Protein AF-A0A496DJM5-F1 (afdb_monomer_lite)

pLDDT: mean 88.49, std 16.11, range [33.91, 98.62]

Foldseek 3Di:
DDDDPPPPPDDPPVFDPWAQQALLALLFFQWKDFPPDPDDIWGKAWQVDDDDDPDGWIATHDVVVVHTDDNVCSRRMIRRDGNDDSLCSVCLVLQLLLCLAPDPRSNSRSSVVSSVLVVVLRVLVVLDDPVCNVVVSVVLNVLVSQLSVLSSPAHDCVRVPPPPDDPVVNVVSVVSNVVSVCVSVVVSVVVSVVSVVVVVVPDDPVVVD

Sequence (209 aa):
MATVMTETTTAKVREEQVTGLTAENAHRVTMIREKGTDHPPVPFHFRKEHHGTGNYVHLYGNPEDRNELHSRDFKDWEAVAFKHPGYLEDMWKQACDAYAWSSFDPEIRGETDIMIYGEELHNDLQIMQEEERDTYIAAYRQKLSAQLSALSRCANPMVTGRGGFDYHRQENTDRSYQNRYEEFRNWRQKVLEAVRRKKEAARPEEEKL

Secondary structure (DSSP, 8-state):
---------------PPPEE--TTTGGGEEEEEETT--PPPEEEEEEEEEEETTEEEEEES-GGGT-EE-GGGGGGEEEEEESS--SSGGGHHHHHHTTTTT-S-HHHHHHHHHHHHHHHHHHHHHTS-HHHHHHHHHHHHHHHHHHHHHHTT---HHHH-STT--HHHHHHHHHHHHHHHHHHHHHHHHHHHHHHHHHHHTS-GGG--

Structure (mmCIF, N/CA/C/O backbone):
data_AF-A0A496DJM5-F1
#
_entry.id   AF-A0A496DJM5-F1
#
loop_
_atom_site.group_PDB
_atom_site.id
_atom_site.type_symbol
_atom_site.label_atom_id
_atom_site.label_alt_id
_atom_site.label_comp_id
_atom_site.label_asym_id
_atom_site.label_entity_id
_atom_site.label_seq_id
_atom_site.pdbx_PDB_ins_code
_atom_site.Cartn_x
_atom_site.Cartn_y
_atom_site.Cartn_z
_atom_site.occupancy
_atom_site.B_iso_or_equiv
_atom_site.auth_seq_id
_atom_site.auth_comp_id
_atom_site.auth_asym_id
_atom_site.auth_atom_id
_atom_site.pdbx_PDB_model_num
ATOM 1 N N . MET A 1 1 ? -16.806 32.143 41.008 1.00 36.53 1 MET A N 1
ATOM 2 C CA . MET A 1 1 ? -16.443 30.717 41.155 1.00 36.53 1 MET A CA 1
ATOM 3 C C . MET A 1 1 ? -17.347 29.951 40.203 1.00 36.53 1 MET A C 1
ATOM 5 O O . MET A 1 1 ? -18.551 30.051 40.370 1.00 36.53 1 MET A O 1
ATOM 9 N N . ALA A 1 2 ? -16.856 29.635 38.997 1.00 40.22 2 ALA A N 1
ATOM 10 C CA . ALA A 1 2 ? -16.353 28.305 38.597 1.00 40.22 2 ALA A CA 1
ATOM 11 C C . ALA A 1 2 ? -17.452 27.235 38.781 1.00 40.22 2 ALA A C 1
ATOM 13 O O . ALA A 1 2 ? -17.963 27.088 39.882 1.00 40.22 2 ALA A O 1
ATOM 14 N N . THR A 1 3 ? -17.930 26.568 37.729 1.00 34.69 3 THR A N 1
ATOM 15 C CA . THR A 1 3 ? -17.154 25.539 37.020 1.00 34.69 3 THR A CA 1
ATOM 16 C C . THR A 1 3 ? -17.562 25.417 35.547 1.00 34.69 3 THR A C 1
ATOM 18 O O . THR A 1 3 ? -18.741 25.344 35.211 1.00 34.69 3 THR A O 1
ATOM 21 N N . VAL A 1 4 ? -16.545 25.389 34.687 1.00 39.72 4 VAL A N 1
ATOM 22 C CA . VAL A 1 4 ? -16.591 25.079 33.255 1.00 39.72 4 VAL A CA 1
ATOM 23 C C . VAL A 1 4 ? -16.822 23.574 33.102 1.00 39.72 4 VAL A C 1
ATOM 25 O O . VAL A 1 4 ? -16.013 22.787 33.586 1.00 39.72 4 VAL A O 1
ATOM 28 N N . MET A 1 5 ? -17.907 23.171 32.440 1.00 38.75 5 MET A N 1
ATOM 29 C CA . MET A 1 5 ? -18.084 21.793 31.979 1.00 38.75 5 MET A CA 1
ATOM 30 C C . MET A 1 5 ? -17.329 21.649 30.660 1.00 38.75 5 MET A C 1
ATOM 32 O O . MET A 1 5 ? -17.794 22.063 29.602 1.00 38.75 5 MET A O 1
ATOM 36 N N . THR A 1 6 ? -16.117 21.118 30.752 1.00 36.91 6 THR A N 1
ATOM 37 C CA . THR A 1 6 ? -15.346 20.630 29.614 1.00 36.91 6 THR A CA 1
ATOM 38 C C . THR A 1 6 ? -16.018 19.369 29.083 1.00 36.91 6 THR A C 1
ATOM 40 O O . THR A 1 6 ? -15.847 18.288 29.648 1.00 36.91 6 THR A O 1
ATOM 43 N N . GLU A 1 7 ? -16.786 19.493 28.005 1.00 39.09 7 GLU A N 1
ATOM 44 C CA . GLU A 1 7 ? -17.165 18.341 27.194 1.00 39.09 7 GLU A CA 1
ATOM 45 C C . GLU A 1 7 ? -15.908 17.831 26.490 1.00 39.09 7 GLU A C 1
ATOM 47 O O . GLU A 1 7 ? -15.369 18.433 25.564 1.00 39.09 7 GLU A O 1
ATOM 52 N N . THR A 1 8 ? -15.385 16.735 27.027 1.00 33.91 8 THR A N 1
ATOM 53 C CA . THR A 1 8 ? -14.296 15.954 26.462 1.00 33.91 8 THR A CA 1
ATOM 54 C C . THR A 1 8 ? -14.696 15.502 25.062 1.00 33.91 8 THR A C 1
ATOM 56 O O . THR A 1 8 ? -15.583 14.662 24.898 1.00 33.91 8 THR A O 1
ATOM 59 N N . THR A 1 9 ? -14.031 16.072 24.055 1.00 38.75 9 THR A N 1
ATOM 60 C CA . THR A 1 9 ? -14.047 15.632 22.659 1.00 38.75 9 THR A CA 1
ATOM 61 C C . THR A 1 9 ? -13.654 14.161 22.608 1.00 38.75 9 THR A C 1
ATOM 63 O O . THR A 1 9 ? -12.481 13.796 22.564 1.00 38.75 9 THR A O 1
ATOM 66 N N . THR A 1 10 ? -14.667 13.306 22.672 1.00 34.75 10 THR A N 1
ATOM 67 C CA . THR A 1 10 ? -14.540 11.869 22.488 1.00 34.75 10 THR A CA 1
ATOM 68 C C . THR A 1 10 ? -14.291 11.665 21.004 1.00 34.75 10 THR A C 1
ATOM 70 O O . THR A 1 10 ? -15.070 12.130 20.169 1.00 34.75 10 THR A O 1
ATOM 73 N N . ALA A 1 11 ? -13.158 11.045 20.683 1.00 37.28 11 ALA A N 1
ATOM 74 C CA . ALA A 1 11 ? -12.747 10.724 19.331 1.00 37.28 11 ALA A CA 1
ATOM 75 C C . ALA A 1 11 ? -13.925 10.133 18.545 1.00 37.28 11 ALA A C 1
ATOM 77 O O . ALA A 1 11 ? -14.413 9.045 18.850 1.00 37.28 11 ALA A O 1
ATOM 78 N N . LYS A 1 12 ? -14.368 10.858 17.513 1.00 38.09 12 LYS A N 1
ATOM 79 C CA . LYS A 1 12 ? -15.147 10.288 16.417 1.00 38.09 12 LYS A CA 1
ATOM 80 C C . LYS A 1 12 ? -14.229 9.282 15.727 1.00 38.09 12 LYS A C 1
ATOM 82 O O . LYS A 1 12 ? -13.535 9.617 14.769 1.00 38.09 12 LYS A O 1
ATOM 87 N N . VAL A 1 13 ? -14.217 8.048 16.224 1.00 39.91 13 VAL A N 1
ATOM 88 C CA . VAL A 1 13 ? -13.981 6.890 15.370 1.00 39.91 13 VAL A CA 1
ATOM 89 C C . VAL A 1 13 ? -15.080 7.011 14.326 1.00 39.91 13 VAL A C 1
ATOM 91 O O . VAL A 1 13 ? -16.252 6.796 14.621 1.00 39.91 13 VAL A O 1
ATOM 94 N N . ARG A 1 14 ? -14.742 7.539 13.146 1.00 43.06 14 ARG A N 1
ATOM 95 C CA . ARG A 1 14 ? -15.620 7.425 11.988 1.00 43.06 14 ARG A CA 1
ATOM 96 C C . ARG A 1 14 ? -15.785 5.919 11.818 1.00 43.06 14 ARG A C 1
ATOM 98 O O . ARG A 1 14 ? -14.833 5.273 11.396 1.00 43.06 14 ARG A O 1
ATOM 105 N N . GLU A 1 15 ? -16.919 5.373 12.254 1.00 45.03 15 GLU A N 1
ATOM 106 C CA . GLU A 1 15 ? -17.355 4.038 11.865 1.00 45.03 15 GLU A CA 1
ATOM 107 C C . GLU A 1 15 ? -17.346 4.049 10.340 1.00 45.03 15 GLU A C 1
ATOM 109 O O . GLU A 1 15 ? -18.233 4.608 9.691 1.00 45.03 15 GLU A O 1
ATOM 114 N N . GLU A 1 16 ? -16.267 3.542 9.750 1.00 56.69 16 GLU A N 1
ATOM 115 C CA . GLU A 1 16 ? -16.333 3.118 8.369 1.00 56.69 16 GLU A CA 1
ATOM 116 C C . GLU A 1 16 ? -17.467 2.106 8.289 1.00 56.69 16 GLU A C 1
ATOM 118 O O . GLU A 1 16 ? -17.618 1.241 9.155 1.00 56.69 16 GLU A O 1
ATOM 123 N N . GLN A 1 17 ? -18.314 2.289 7.281 1.00 72.75 17 GLN A N 1
ATOM 124 C CA . GLN A 1 17 ? -19.454 1.421 7.050 1.00 72.75 17 GLN A CA 1
ATOM 125 C C . GLN A 1 17 ? -18.976 -0.031 7.012 1.00 72.75 17 GLN A C 1
ATOM 127 O O . GLN A 1 17 ? -17.908 -0.328 6.469 1.00 72.75 17 GLN A O 1
ATOM 132 N N . VAL A 1 18 ? -19.780 -0.930 7.580 1.00 82.75 18 VAL A N 1
ATOM 133 C CA . VAL A 1 18 ? -19.562 -2.367 7.429 1.00 82.75 18 VAL A CA 1
ATOM 134 C C . VAL A 1 18 ? -19.449 -2.667 5.936 1.00 82.75 18 VAL A C 1
ATOM 136 O O . VAL A 1 18 ? -20.340 -2.333 5.153 1.00 82.75 18 VAL A O 1
ATOM 139 N N . THR A 1 19 ? -18.330 -3.260 5.538 1.00 92.12 19 THR A N 1
ATOM 140 C CA . THR A 1 19 ? -18.036 -3.619 4.145 1.00 92.12 19 THR A CA 1
ATOM 141 C C . THR A 1 19 ? -17.650 -5.089 4.069 1.00 92.12 19 THR A C 1
ATOM 143 O O . THR A 1 19 ? -17.379 -5.731 5.081 1.00 92.12 19 THR A O 1
ATOM 146 N N . GLY A 1 20 ? -17.651 -5.669 2.869 1.00 94.69 20 GLY A N 1
ATOM 147 C CA . GLY A 1 20 ? -17.132 -7.024 2.691 1.00 94.69 20 GLY A CA 1
ATOM 148 C C . GLY A 1 20 ? -15.636 -7.082 3.003 1.00 94.69 20 GLY A C 1
ATOM 149 O O . GLY A 1 20 ? -14.896 -6.172 2.632 1.00 94.69 20 GLY A O 1
ATOM 150 N N . LEU A 1 21 ? -15.186 -8.156 3.651 1.00 95.69 21 LEU A N 1
ATOM 151 C CA . LEU A 1 21 ? -13.760 -8.444 3.765 1.00 95.69 21 LEU A CA 1
ATOM 152 C C . LEU A 1 21 ? -13.212 -8.798 2.372 1.00 95.69 21 LEU A C 1
ATOM 154 O O . LEU A 1 21 ? -13.804 -9.600 1.647 1.00 95.69 21 LEU A O 1
ATOM 158 N N . THR A 1 22 ? -12.095 -8.190 1.981 1.00 94.06 22 THR A N 1
ATOM 159 C CA . THR A 1 22 ? -11.432 -8.416 0.689 1.00 94.06 22 THR A CA 1
ATOM 160 C C . THR A 1 22 ? -9.916 -8.445 0.866 1.00 94.06 22 THR A C 1
ATOM 162 O O . THR A 1 22 ? -9.388 -7.974 1.870 1.00 94.06 22 THR A O 1
ATOM 165 N N . ALA A 1 23 ? -9.188 -8.969 -0.123 1.00 90.44 23 ALA A N 1
ATOM 166 C CA . ALA A 1 23 ? -7.723 -8.882 -0.135 1.00 90.44 23 ALA A CA 1
ATOM 167 C C . ALA A 1 23 ? -7.218 -7.424 -0.178 1.00 90.44 23 ALA A C 1
ATOM 169 O O . ALA A 1 23 ? -6.120 -7.122 0.276 1.00 90.44 23 ALA A O 1
ATOM 170 N N . GLU A 1 24 ? -8.034 -6.499 -0.689 1.00 91.81 24 GLU A N 1
ATOM 171 C CA . GLU A 1 24 ? -7.687 -5.081 -0.777 1.00 91.81 24 GLU A CA 1
ATOM 172 C C . GLU A 1 24 ? -7.710 -4.409 0.600 1.00 91.81 24 GLU A C 1
ATOM 174 O O . GLU A 1 24 ? -6.849 -3.578 0.882 1.00 91.81 24 GLU A O 1
ATOM 179 N N . ASN A 1 25 ? -8.648 -4.788 1.480 1.00 93.88 25 ASN A N 1
ATOM 180 C CA . ASN A 1 25 ? -8.839 -4.133 2.777 1.00 93.88 25 ASN A CA 1
ATOM 181 C C . ASN A 1 25 ? -8.308 -4.929 3.981 1.00 93.88 25 ASN A C 1
ATOM 183 O O . ASN A 1 25 ? -8.035 -4.333 5.024 1.00 93.88 25 ASN A O 1
ATOM 187 N N . ALA A 1 26 ? -8.104 -6.245 3.859 1.00 94.69 26 ALA A N 1
ATOM 188 C CA . ALA A 1 26 ? -7.821 -7.134 4.990 1.00 94.69 26 ALA A CA 1
ATOM 189 C C . ALA A 1 26 ? -6.643 -6.677 5.869 1.00 94.69 26 ALA A C 1
ATOM 191 O O . ALA A 1 26 ? -6.698 -6.803 7.092 1.00 94.69 26 ALA A O 1
ATOM 192 N N . HIS A 1 27 ? -5.603 -6.085 5.280 1.00 93.88 27 HIS A N 1
ATOM 193 C CA . HIS A 1 27 ? -4.414 -5.616 5.999 1.00 93.88 27 HIS A CA 1
ATOM 194 C C . HIS A 1 27 ? -4.711 -4.607 7.130 1.00 93.88 27 HIS A C 1
ATOM 196 O O . HIS A 1 27 ? -4.002 -4.571 8.150 1.00 93.88 27 HIS A O 1
ATOM 202 N N . ARG A 1 28 ? -5.783 -3.817 6.993 1.00 94.88 28 ARG A N 1
ATOM 203 C CA . ARG A 1 28 ? -6.186 -2.806 7.979 1.00 94.88 28 ARG A CA 1
ATOM 204 C C . ARG A 1 28 ? -7.376 -3.229 8.841 1.00 94.88 28 ARG A C 1
ATOM 206 O O . ARG A 1 28 ? -7.718 -2.495 9.759 1.00 94.88 28 ARG A O 1
ATOM 213 N N . VAL A 1 29 ? -8.000 -4.378 8.589 1.00 96.12 29 VAL A N 1
ATOM 214 C CA . VAL A 1 29 ? -9.147 -4.863 9.374 1.00 96.12 29 VAL A CA 1
ATOM 215 C C . VAL A 1 29 ? -8.691 -5.324 10.762 1.00 96.12 29 VAL A C 1
ATOM 217 O O . VAL A 1 29 ? -7.635 -5.939 10.906 1.00 96.12 29 VAL A O 1
ATOM 220 N N . THR A 1 30 ? -9.482 -5.015 11.790 1.00 96.31 30 THR A N 1
ATOM 221 C CA . THR A 1 30 ? -9.262 -5.461 13.179 1.00 96.31 30 THR A CA 1
ATOM 222 C C . THR A 1 30 ? -10.358 -6.381 13.688 1.00 96.31 30 THR A C 1
ATOM 224 O O . THR A 1 30 ? -10.075 -7.244 14.513 1.00 96.31 30 THR A O 1
ATOM 227 N N . MET A 1 31 ? -11.590 -6.218 13.202 1.00 96.50 31 MET A N 1
ATOM 228 C CA . MET A 1 31 ? -12.741 -7.029 13.599 1.00 96.50 31 MET A CA 1
ATOM 229 C C . MET A 1 31 ? -13.513 -7.479 12.364 1.00 96.50 31 MET A C 1
ATOM 231 O O . MET A 1 31 ? -13.801 -6.663 11.484 1.00 96.50 31 MET A O 1
ATOM 235 N N . ILE A 1 32 ? -13.886 -8.756 12.335 1.00 96.50 32 ILE A N 1
ATOM 236 C CA . ILE A 1 32 ? -14.703 -9.353 11.277 1.00 96.50 32 ILE A CA 1
ATOM 237 C C . ILE A 1 32 ? -15.956 -10.006 11.848 1.00 96.50 32 ILE A C 1
ATOM 239 O O . ILE A 1 32 ? -15.996 -10.376 13.020 1.00 96.50 32 ILE A O 1
ATOM 243 N N . ARG A 1 33 ? -16.975 -10.173 11.012 1.00 95.69 33 ARG A N 1
ATOM 244 C CA . ARG A 1 33 ? -18.202 -10.902 11.343 1.00 95.69 33 ARG A CA 1
ATOM 245 C C . ARG A 1 33 ? -18.622 -11.776 10.171 1.00 95.69 33 ARG A C 1
ATOM 247 O O . ARG A 1 33 ? -18.490 -11.364 9.025 1.00 95.69 33 ARG A O 1
ATOM 254 N N . GLU A 1 34 ? -19.130 -12.965 10.454 1.00 95.00 34 GLU A N 1
ATOM 255 C CA . GLU A 1 34 ? -19.663 -13.860 9.429 1.00 95.00 34 GLU A CA 1
ATOM 256 C C . GLU A 1 34 ? -20.948 -13.276 8.821 1.00 95.00 34 GLU A C 1
ATOM 258 O O . GLU A 1 34 ? -21.856 -12.842 9.539 1.00 95.00 34 GLU A O 1
ATOM 263 N N . LYS A 1 35 ? -21.028 -13.240 7.489 1.00 93.19 35 LYS A N 1
ATOM 264 C CA . LYS A 1 35 ? -22.150 -12.629 6.768 1.00 93.19 35 LYS A CA 1
ATOM 265 C C . LYS A 1 35 ? -23.462 -13.346 7.045 1.00 93.19 35 LYS A C 1
ATOM 267 O O . LYS A 1 35 ? -23.532 -14.568 7.048 1.00 93.19 35 LYS A O 1
ATOM 272 N N . GLY A 1 36 ? -24.532 -12.564 7.184 1.00 88.44 36 GLY A N 1
ATOM 273 C CA . GLY A 1 36 ? -25.883 -13.102 7.360 1.00 88.44 36 GLY A CA 1
ATOM 274 C C . GLY A 1 36 ? -26.111 -13.790 8.707 1.00 88.44 36 GLY A C 1
ATOM 275 O O . GLY A 1 36 ? -27.093 -14.515 8.850 1.00 88.44 36 GLY A O 1
ATOM 276 N N . THR A 1 37 ? -25.226 -13.566 9.681 1.00 88.44 37 THR A N 1
ATOM 277 C CA . THR A 1 37 ? -25.360 -14.077 11.046 1.00 88.44 37 THR A CA 1
ATOM 278 C C . THR A 1 37 ? -25.511 -12.929 12.041 1.00 88.44 37 THR A C 1
ATOM 280 O O . THR A 1 37 ? -25.002 -11.828 11.823 1.00 88.44 37 THR A O 1
ATOM 283 N N . ASP A 1 38 ? -26.154 -13.215 13.173 1.00 87.94 38 ASP A N 1
ATOM 284 C CA . ASP A 1 38 ? -26.187 -12.325 14.342 1.00 87.94 38 ASP A CA 1
ATOM 285 C C . ASP A 1 38 ? -24.983 -12.567 15.273 1.00 87.94 38 ASP A C 1
ATOM 287 O O . ASP A 1 38 ? -24.987 -12.165 16.440 1.00 87.94 38 ASP A O 1
ATOM 291 N N . HIS A 1 39 ? -23.945 -13.261 14.786 1.00 90.00 39 HIS A N 1
ATOM 292 C CA . HIS A 1 39 ? -22.753 -13.532 15.576 1.00 90.00 39 HIS A CA 1
ATOM 293 C C . HIS A 1 39 ? -22.035 -12.220 15.931 1.00 90.00 39 HIS A C 1
ATOM 295 O O . HIS A 1 39 ? -21.942 -11.305 15.101 1.00 90.00 39 HIS A O 1
ATOM 301 N N . PRO A 1 40 ? -21.505 -12.100 17.161 1.00 91.44 40 PRO A N 1
ATOM 302 C CA . PRO A 1 40 ? -20.730 -10.929 17.535 1.00 91.44 40 PRO A CA 1
ATOM 303 C C . PRO A 1 40 ? -19.455 -10.841 16.676 1.00 91.44 40 PRO A C 1
ATOM 305 O O . PRO A 1 40 ? -18.870 -11.878 16.350 1.00 91.44 40 PRO A O 1
ATOM 308 N N . PRO A 1 41 ? -18.985 -9.628 16.326 1.00 94.56 41 PRO A N 1
ATOM 309 C CA . PRO A 1 41 ? -17.707 -9.465 15.649 1.00 94.56 41 PRO A CA 1
ATOM 310 C C . PRO A 1 41 ? -16.558 -10.046 16.477 1.00 94.56 41 PRO A C 1
ATOM 312 O O . PRO A 1 41 ? -16.493 -9.856 17.694 1.00 94.56 41 PRO A O 1
ATOM 315 N N . VAL A 1 42 ? -15.622 -10.703 15.804 1.00 95.69 42 VAL A N 1
ATOM 316 C CA . VAL A 1 42 ? -14.438 -11.328 16.398 1.00 95.69 42 VAL A CA 1
ATOM 317 C C . VAL A 1 42 ? -13.162 -10.653 15.894 1.00 95.69 42 VAL A C 1
ATOM 319 O O . VAL A 1 42 ? -13.147 -10.148 14.768 1.00 95.69 42 VAL A O 1
ATOM 322 N N . PRO A 1 43 ? -12.076 -10.640 16.691 1.00 96.69 43 PRO A N 1
ATOM 323 C CA . PRO A 1 43 ? -10.792 -10.110 16.247 1.00 96.69 43 PRO A CA 1
ATOM 324 C C . PRO A 1 43 ? -10.295 -10.795 14.976 1.00 96.69 43 PRO A C 1
ATOM 326 O O . PRO A 1 43 ? -10.398 -12.012 14.853 1.00 96.69 43 PRO A O 1
ATOM 329 N N . PHE A 1 44 ? -9.719 -10.023 14.061 1.00 96.88 44 PHE A N 1
ATOM 330 C CA . PHE A 1 44 ? -9.060 -10.519 12.860 1.00 96.88 44 PHE A CA 1
ATOM 331 C C . PHE A 1 44 ? -7.567 -10.214 12.905 1.00 96.88 44 PHE A C 1
ATOM 333 O O . PHE A 1 44 ? -7.142 -9.091 13.181 1.00 96.88 44 PHE A O 1
ATOM 340 N N . HIS A 1 45 ? -6.763 -11.226 12.598 1.00 95.44 45 HIS A N 1
ATOM 341 C CA . HIS A 1 45 ? -5.310 -11.168 12.626 1.00 95.44 45 HIS A CA 1
ATOM 342 C C . HIS A 1 45 ? -4.780 -11.432 11.225 1.00 95.44 45 HIS A C 1
ATOM 344 O O . HIS A 1 45 ? -4.570 -12.571 10.806 1.00 95.44 45 HIS A O 1
ATOM 350 N N . PHE A 1 46 ? -4.564 -10.350 10.489 1.00 94.44 46 PHE A N 1
ATOM 351 C CA . PHE A 1 46 ? -4.015 -10.402 9.146 1.00 94.44 46 PHE A CA 1
ATOM 352 C C . PHE A 1 46 ? -2.586 -10.972 9.131 1.00 94.44 46 PHE A C 1
ATOM 354 O O . PHE A 1 46 ? -1.721 -10.456 9.839 1.00 94.44 46 PHE A O 1
ATOM 361 N N . ARG A 1 47 ? -2.339 -12.007 8.307 1.00 92.81 47 ARG A N 1
ATOM 362 C CA . ARG A 1 47 ? -1.019 -12.631 8.083 1.00 92.81 47 ARG A CA 1
ATOM 363 C C . ARG A 1 47 ? -0.262 -12.922 9.389 1.00 92.81 47 ARG A C 1
ATOM 365 O O . ARG A 1 47 ? 0.918 -12.604 9.529 1.00 92.81 47 ARG A O 1
ATOM 372 N N . LYS A 1 48 ? -0.968 -13.491 10.368 1.00 92.31 48 LYS A N 1
ATOM 373 C CA . LYS A 1 48 ? -0.447 -13.742 11.716 1.00 92.31 48 LYS A CA 1
ATOM 374 C C . LYS A 1 48 ? 0.634 -14.818 11.737 1.00 92.31 48 LYS A C 1
ATOM 376 O O . LYS A 1 48 ? 1.561 -14.716 12.539 1.00 92.31 48 LYS A O 1
ATOM 381 N N . GLU A 1 49 ? 0.518 -15.818 10.869 1.00 89.69 49 GLU A N 1
ATOM 382 C CA . GLU A 1 49 ? 1.521 -16.871 10.716 1.00 89.69 49 GLU A CA 1
ATOM 383 C C . GLU A 1 49 ? 2.118 -16.873 9.308 1.00 89.69 49 GLU A C 1
ATOM 385 O O . GLU A 1 49 ? 1.471 -16.473 8.337 1.00 89.69 49 GLU A O 1
ATOM 390 N N . HIS A 1 50 ? 3.366 -17.333 9.213 1.00 86.69 50 HIS A N 1
ATOM 391 C CA . HIS A 1 50 ? 4.131 -17.420 7.975 1.00 86.69 50 HIS A CA 1
ATOM 392 C C . HIS A 1 50 ? 4.811 -18.790 7.893 1.00 86.69 50 HIS A C 1
ATOM 394 O O . HIS A 1 50 ? 5.717 -19.086 8.675 1.00 86.69 50 HIS A O 1
ATOM 400 N N . HIS A 1 51 ? 4.376 -19.614 6.938 1.00 82.38 51 HIS A N 1
ATOM 401 C CA . HIS A 1 51 ? 4.765 -21.029 6.812 1.00 82.38 51 HIS A CA 1
ATOM 402 C C . HIS A 1 51 ? 5.769 -21.293 5.678 1.00 82.38 51 HIS A C 1
ATOM 404 O O . HIS A 1 51 ? 6.063 -22.440 5.349 1.00 82.38 51 HIS A O 1
ATOM 410 N N . GLY A 1 52 ? 6.309 -20.241 5.061 1.00 75.69 52 GLY A N 1
ATOM 411 C CA . GLY A 1 52 ? 7.249 -20.327 3.943 1.00 75.69 52 GLY A CA 1
ATOM 412 C C . GLY A 1 52 ? 7.021 -19.210 2.930 1.00 75.69 52 GLY A C 1
ATOM 413 O O . GLY A 1 52 ? 6.141 -18.375 3.115 1.00 75.69 52 GLY A O 1
ATOM 414 N N . THR A 1 53 ? 7.810 -19.186 1.855 1.00 75.25 53 THR A N 1
ATOM 415 C CA . THR A 1 53 ? 7.764 -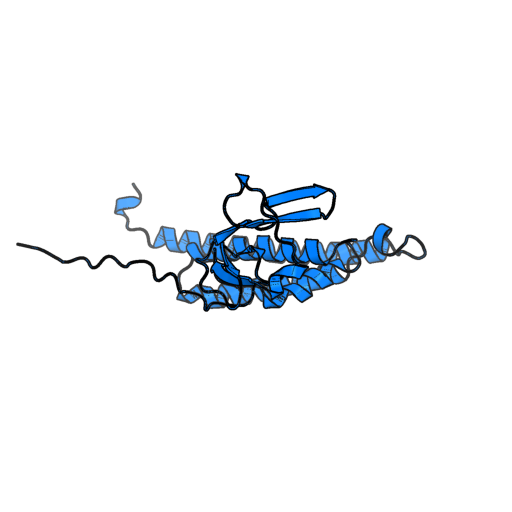18.114 0.848 1.00 75.25 53 THR A CA 1
ATOM 416 C C . THR A 1 53 ? 6.349 -17.925 0.299 1.00 75.25 53 THR A C 1
ATOM 418 O O . THR A 1 53 ? 5.807 -18.836 -0.315 1.00 75.25 53 THR A O 1
ATOM 421 N N . GLY A 1 54 ? 5.756 -16.755 0.551 1.00 69.88 54 GLY A N 1
ATOM 422 C CA . GLY A 1 54 ? 4.416 -16.406 0.067 1.00 69.88 54 GLY A CA 1
ATOM 423 C C . GLY A 1 54 ? 3.250 -17.064 0.820 1.00 69.88 54 GLY A C 1
ATOM 424 O O . GLY A 1 54 ? 2.098 -16.790 0.514 1.00 69.88 54 GLY A O 1
ATOM 425 N N . ASN A 1 55 ? 3.502 -17.884 1.841 1.00 82.06 55 ASN A N 1
ATOM 426 C CA . ASN A 1 55 ? 2.439 -18.582 2.563 1.00 82.06 55 ASN A CA 1
ATOM 427 C C . ASN A 1 55 ? 2.138 -17.890 3.888 1.00 82.06 55 ASN A C 1
ATOM 429 O O . ASN A 1 55 ? 2.794 -18.145 4.903 1.00 82.06 55 ASN A O 1
ATOM 433 N N . TYR A 1 56 ? 1.126 -17.025 3.862 1.00 87.69 56 TYR A N 1
ATOM 434 C CA . TYR A 1 56 ? 0.599 -16.353 5.043 1.00 87.69 56 TYR A CA 1
ATOM 435 C C . TYR A 1 56 ? -0.750 -16.933 5.455 1.00 87.69 56 TYR A C 1
ATOM 437 O O . TYR A 1 56 ? -1.597 -17.219 4.611 1.00 87.69 56 TYR A O 1
ATOM 445 N N . VAL A 1 57 ? -0.961 -17.052 6.763 1.00 89.81 57 VAL A N 1
ATOM 446 C CA . VAL A 1 57 ? -2.235 -17.484 7.345 1.00 89.81 57 VAL A CA 1
ATOM 447 C C . VAL A 1 57 ? -2.824 -16.334 8.146 1.00 89.81 57 VAL A C 1
ATOM 449 O O . VAL A 1 57 ? -2.137 -15.700 8.955 1.00 89.81 57 VAL A O 1
ATOM 452 N N . HIS A 1 58 ? -4.100 -16.045 7.901 1.00 93.81 58 HIS A N 1
ATOM 453 C CA . HIS A 1 58 ? -4.870 -15.105 8.704 1.00 93.81 58 HIS A CA 1
ATOM 454 C C . HIS A 1 58 ? -5.591 -15.883 9.799 1.00 93.81 58 HIS A C 1
ATOM 456 O O . HIS A 1 58 ? -6.071 -16.985 9.547 1.00 93.81 58 HIS A O 1
ATOM 462 N N . LEU A 1 59 ? -5.669 -15.319 11.000 1.00 95.62 59 LEU A N 1
ATOM 463 C CA . LEU A 1 59 ? -6.417 -15.923 12.101 1.00 95.62 59 LEU A CA 1
ATOM 464 C C . LEU A 1 59 ? -7.613 -15.056 12.475 1.00 95.62 59 LEU A C 1
ATOM 466 O O . LEU A 1 59 ? -7.611 -13.848 12.227 1.00 95.62 59 LEU A O 1
ATOM 470 N N . TYR A 1 60 ? -8.604 -15.649 13.129 1.00 94.75 60 TYR A N 1
ATOM 471 C CA . TYR A 1 60 ? -9.708 -14.909 13.730 1.00 94.75 60 TYR A CA 1
ATOM 472 C C . TYR A 1 60 ? -10.065 -15.425 15.129 1.00 94.75 60 TYR A C 1
ATOM 474 O O . TYR A 1 60 ? -9.776 -16.563 15.491 1.00 94.75 60 TYR A O 1
ATOM 482 N N . GLY A 1 61 ? -10.681 -14.572 15.946 1.00 93.19 61 GLY A N 1
ATOM 483 C CA . GLY A 1 61 ? -10.978 -14.885 17.342 1.00 93.19 61 GLY A CA 1
ATOM 484 C C . GLY A 1 61 ? -9.734 -14.847 18.235 1.00 93.19 61 GLY A C 1
ATOM 485 O O . GLY A 1 61 ? -8.867 -13.976 18.084 1.00 93.19 61 GLY A O 1
ATOM 486 N N . ASN A 1 62 ? -9.668 -15.774 19.195 1.00 89.75 62 ASN A N 1
ATOM 487 C CA . ASN A 1 62 ? -8.502 -15.943 20.056 1.00 89.75 62 ASN A CA 1
ATOM 488 C C . ASN A 1 62 ? -7.352 -16.589 19.251 1.00 89.75 62 ASN A C 1
ATOM 490 O O . ASN A 1 62 ? -7.529 -17.689 18.728 1.00 89.75 62 ASN A O 1
ATOM 494 N N . PRO A 1 63 ? -6.166 -15.953 19.156 1.00 82.06 63 PRO A N 1
ATOM 495 C CA . PRO A 1 63 ? -5.023 -16.515 18.436 1.00 82.06 63 PRO A CA 1
ATOM 496 C C . PRO A 1 63 ? -4.582 -17.901 18.924 1.00 82.06 63 PRO A C 1
ATOM 498 O O . PRO A 1 63 ? -3.999 -18.652 18.146 1.00 82.06 63 PRO A O 1
ATOM 501 N N . GLU A 1 64 ? -4.833 -18.236 20.193 1.00 85.44 64 GLU A N 1
ATOM 502 C CA . GLU A 1 64 ? -4.457 -19.535 20.770 1.00 85.44 64 GLU A CA 1
ATOM 503 C C . GLU A 1 64 ? -5.267 -20.698 20.191 1.00 85.44 64 GLU A C 1
ATOM 505 O O . GLU A 1 64 ? -4.737 -21.800 20.053 1.00 85.44 64 GLU A O 1
ATOM 510 N N . ASP A 1 65 ? -6.506 -20.430 19.770 1.00 90.12 65 ASP A N 1
ATOM 511 C CA . ASP A 1 65 ? -7.385 -21.426 19.153 1.00 90.12 65 ASP A CA 1
ATOM 512 C C . ASP A 1 65 ? -6.962 -21.745 17.710 1.00 90.12 65 ASP A C 1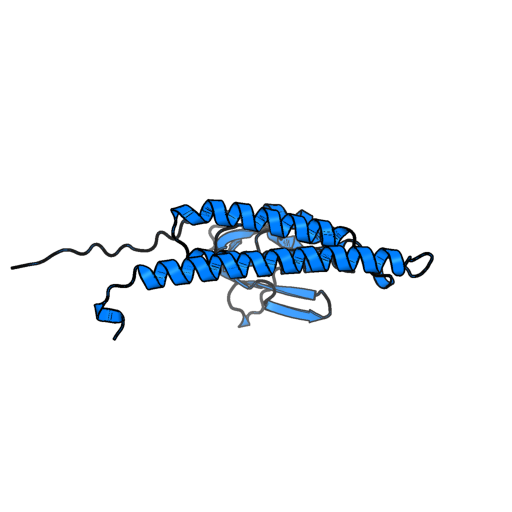
ATOM 514 O O . ASP A 1 65 ? -7.400 -22.744 17.145 1.00 90.12 65 ASP A O 1
ATOM 518 N N . ARG A 1 66 ? -6.095 -20.908 17.112 1.00 86.50 66 ARG A N 1
ATOM 519 C CA . ARG A 1 66 ? -5.580 -21.050 15.738 1.00 86.50 66 ARG A CA 1
ATOM 520 C C . ARG A 1 66 ? -6.685 -21.217 14.689 1.00 86.50 66 ARG A C 1
ATOM 522 O O . ARG A 1 66 ? -6.522 -21.961 13.727 1.00 86.50 66 ARG A O 1
ATOM 529 N N . ASN A 1 67 ? -7.800 -20.505 14.845 1.00 92.12 67 ASN A N 1
ATOM 530 C CA . ASN A 1 67 ? -8.845 -20.508 13.825 1.00 92.12 67 ASN A CA 1
ATOM 531 C C . ASN A 1 67 ? -8.338 -19.785 12.574 1.00 92.12 67 ASN A C 1
ATOM 533 O O . ASN A 1 67 ? -8.174 -18.562 12.582 1.00 92.12 67 ASN A O 1
ATOM 537 N N . GLU A 1 68 ? -8.065 -20.545 11.519 1.00 93.69 68 GLU A N 1
ATOM 538 C CA . GLU A 1 68 ? -7.544 -20.027 10.258 1.00 93.69 68 GLU A CA 1
ATOM 539 C C . GLU A 1 68 ? -8.663 -19.476 9.374 1.00 93.69 68 GLU A C 1
ATOM 541 O O . GLU A 1 68 ? -9.730 -20.074 9.236 1.00 93.69 68 GLU A O 1
ATOM 546 N N . LEU A 1 69 ? -8.394 -18.345 8.727 1.00 93.62 69 LEU A N 1
ATOM 547 C CA . LEU A 1 69 ? -9.237 -17.778 7.688 1.00 93.62 69 LEU A CA 1
ATOM 548 C C . LEU A 1 69 ? -8.418 -17.616 6.409 1.00 93.62 69 LEU A C 1
ATOM 550 O O . LEU A 1 69 ? -7.483 -16.817 6.349 1.00 93.62 69 LEU A O 1
ATOM 554 N N . HIS A 1 70 ? -8.774 -18.363 5.366 1.00 90.50 70 HIS A N 1
ATOM 555 C CA . HIS A 1 70 ? -8.137 -18.230 4.060 1.00 90.50 70 HIS A CA 1
ATOM 556 C C . HIS A 1 70 ? -8.762 -17.090 3.251 1.00 90.50 70 HIS A C 1
ATOM 558 O O . HIS A 1 70 ? -9.969 -16.857 3.306 1.00 90.50 70 HIS A O 1
ATOM 564 N N . SER A 1 71 ? -7.963 -16.432 2.407 1.00 90.12 71 SER A N 1
ATOM 565 C CA . SER A 1 71 ? -8.416 -15.297 1.587 1.00 90.12 71 SER A CA 1
ATOM 566 C C . SER A 1 71 ? -9.585 -15.642 0.655 1.00 90.12 71 SER A C 1
ATOM 568 O O . SER A 1 71 ? -10.424 -14.792 0.372 1.00 90.12 71 SER A O 1
ATOM 570 N N . ARG A 1 72 ? -9.695 -16.905 0.211 1.00 89.62 72 ARG A N 1
ATOM 571 C CA . ARG A 1 72 ? -10.820 -17.398 -0.611 1.00 89.62 72 ARG A CA 1
ATOM 572 C C . ARG A 1 72 ? -12.174 -17.355 0.113 1.00 89.62 72 ARG A C 1
ATOM 574 O O . ARG A 1 72 ? -13.214 -17.301 -0.543 1.00 89.62 72 ARG A O 1
ATOM 581 N N . ASP A 1 73 ? -12.140 -17.392 1.442 1.00 93.94 73 ASP A N 1
ATOM 582 C CA . ASP A 1 73 ? -13.314 -17.443 2.306 1.00 93.94 73 ASP A CA 1
ATOM 583 C C . ASP A 1 73 ? -13.716 -16.031 2.766 1.00 93.94 73 ASP A C 1
ATOM 585 O O . ASP A 1 73 ? -14.800 -15.846 3.299 1.00 93.94 73 ASP A O 1
ATOM 589 N N . PHE A 1 74 ? -12.922 -14.987 2.473 1.00 95.00 74 PHE A N 1
ATOM 590 C CA . PHE A 1 74 ? -13.246 -13.591 2.817 1.00 95.00 74 PHE A CA 1
ATOM 591 C C . PHE A 1 74 ? -14.615 -13.130 2.305 1.00 95.00 74 PHE A C 1
ATOM 593 O O . PHE A 1 74 ? -15.275 -12.309 2.937 1.00 95.00 74 PHE A O 1
ATOM 600 N N . LYS A 1 75 ? -15.082 -13.693 1.185 1.00 95.00 75 LYS A N 1
ATOM 601 C CA . LYS A 1 75 ? -16.413 -13.420 0.627 1.00 95.00 75 LYS A CA 1
ATOM 602 C C . LYS A 1 75 ? -17.553 -13.695 1.616 1.00 95.00 75 LYS A C 1
ATOM 604 O O . LYS A 1 75 ? -18.604 -13.077 1.462 1.00 95.00 75 LYS A O 1
ATOM 609 N N . ASP A 1 76 ? -17.336 -14.556 2.607 1.00 95.75 76 ASP A N 1
ATOM 610 C CA . ASP A 1 76 ? -18.312 -14.961 3.619 1.00 95.75 76 ASP A CA 1
ATOM 611 C C . ASP A 1 76 ? -18.214 -14.099 4.896 1.00 95.75 76 ASP A C 1
ATOM 613 O O . ASP A 1 76 ? -18.979 -14.288 5.837 1.00 95.75 76 ASP A O 1
ATOM 617 N N . TRP A 1 77 ? -17.323 -13.096 4.917 1.00 96.81 77 TRP A N 1
ATOM 618 C CA . TRP A 1 77 ? -17.060 -12.238 6.075 1.00 96.81 77 TRP A CA 1
ATOM 619 C C . TRP A 1 77 ? -17.227 -10.748 5.767 1.00 96.81 77 TRP A C 1
ATOM 621 O O . TRP A 1 77 ? -16.970 -10.258 4.663 1.00 96.81 77 TRP A O 1
ATOM 631 N N . GLU A 1 78 ? -17.655 -10.004 6.775 1.00 96.19 78 GLU A N 1
ATOM 632 C CA . GLU A 1 78 ? -17.726 -8.548 6.798 1.00 96.19 78 GLU A CA 1
ATOM 633 C C . GLU A 1 78 ? -16.582 -7.992 7.637 1.00 96.19 78 GLU A C 1
ATOM 635 O O . GLU A 1 78 ? -16.291 -8.506 8.716 1.00 96.19 78 GLU A O 1
ATOM 640 N N . ALA A 1 79 ? -15.966 -6.916 7.164 1.00 95.56 79 ALA A N 1
ATOM 641 C CA . ALA A 1 79 ? -15.066 -6.087 7.940 1.00 95.56 79 ALA A CA 1
ATOM 642 C C . ALA A 1 79 ? -15.889 -5.045 8.709 1.00 95.56 79 ALA A C 1
ATOM 644 O O . ALA A 1 79 ? -16.609 -4.235 8.118 1.00 95.56 79 ALA A O 1
ATOM 645 N N . VAL A 1 80 ? -15.798 -5.100 10.037 1.00 94.62 80 VAL A N 1
ATOM 646 C CA . VAL A 1 80 ? -16.624 -4.294 10.951 1.00 94.62 80 VAL A CA 1
ATOM 647 C C . VAL A 1 80 ? -15.822 -3.161 11.584 1.00 94.62 80 VAL A C 1
ATOM 649 O O . VAL A 1 80 ? -16.376 -2.113 11.897 1.00 94.62 80 VAL A O 1
ATOM 652 N N . ALA A 1 81 ? -14.517 -3.357 11.775 1.00 94.38 81 ALA A N 1
ATOM 653 C CA . ALA A 1 81 ? -13.638 -2.330 12.314 1.00 94.38 81 ALA A CA 1
ATOM 654 C C . ALA A 1 81 ? -12.269 -2.363 11.638 1.00 94.38 81 ALA A C 1
ATOM 656 O O . ALA A 1 81 ? -11.786 -3.418 11.212 1.00 94.38 81 ALA A O 1
ATOM 657 N N . PHE A 1 82 ? -11.639 -1.193 11.583 1.00 94.94 82 PHE A N 1
ATOM 658 C CA . PHE A 1 82 ? -10.394 -0.959 10.867 1.00 94.94 82 PHE A CA 1
ATOM 659 C C . PHE A 1 82 ? -9.400 -0.179 11.734 1.00 94.94 82 PHE A C 1
ATOM 661 O O . PHE A 1 82 ? -9.790 0.613 12.590 1.00 94.94 82 PHE A O 1
ATOM 668 N N . LYS A 1 83 ? -8.101 -0.390 11.498 1.00 93.94 83 LYS A N 1
ATOM 669 C CA . LYS A 1 83 ? -6.989 0.325 12.149 1.00 93.94 83 LYS A CA 1
ATOM 670 C C . LYS A 1 83 ? -6.944 1.791 11.720 1.00 93.94 83 LYS A C 1
ATOM 672 O O . LYS A 1 83 ? -6.646 2.664 12.525 1.00 93.94 83 LYS A O 1
ATOM 677 N N . HIS A 1 84 ? -7.215 2.039 10.442 1.00 92.88 84 HIS A N 1
ATOM 678 C CA . HIS A 1 84 ? -7.203 3.354 9.815 1.00 92.88 84 HIS A CA 1
ATOM 679 C C . HIS A 1 84 ? -8.059 3.352 8.537 1.00 92.88 84 HIS A C 1
ATOM 681 O O . HIS A 1 84 ? -8.352 2.271 8.009 1.00 92.88 84 HIS A O 1
ATOM 687 N N . PRO A 1 85 ? -8.409 4.539 8.001 1.00 92.94 85 PRO A N 1
ATOM 688 C CA . PRO A 1 85 ? -9.132 4.651 6.740 1.00 92.94 85 PRO A CA 1
ATOM 689 C C . PRO A 1 85 ? -8.430 3.996 5.543 1.00 92.94 85 PRO A C 1
ATOM 691 O O . PRO A 1 85 ? -7.198 3.892 5.503 1.00 92.94 85 PRO A O 1
ATOM 694 N N . GLY A 1 86 ? -9.216 3.595 4.544 1.00 92.69 86 GLY A N 1
ATOM 695 C CA . GLY A 1 86 ? -8.741 3.017 3.280 1.00 92.69 86 GLY A CA 1
ATOM 696 C C . GLY A 1 86 ? -8.133 4.038 2.307 1.00 92.69 86 GLY A C 1
ATOM 697 O O . GLY A 1 86 ? -8.720 4.337 1.273 1.00 92.69 86 GLY A O 1
ATOM 698 N N . TYR A 1 87 ? -6.952 4.591 2.608 1.00 94.62 87 TYR A N 1
ATOM 699 C CA . TYR A 1 87 ? -6.349 5.660 1.789 1.00 94.62 87 TYR A CA 1
ATOM 700 C C . TYR A 1 87 ? -5.861 5.227 0.400 1.00 94.62 87 TYR A C 1
ATOM 702 O O . TYR A 1 87 ? -5.746 6.082 -0.479 1.00 94.62 87 TYR A O 1
ATOM 710 N N . LEU A 1 88 ? -5.493 3.953 0.227 1.00 96.25 88 LEU A N 1
ATOM 711 C CA . LEU A 1 88 ? -4.771 3.435 -0.948 1.00 96.25 88 LEU A CA 1
ATOM 712 C C . LEU A 1 88 ? -5.389 2.146 -1.524 1.00 96.25 88 LEU A C 1
ATOM 714 O O . LEU A 1 88 ? -4.767 1.507 -2.367 1.00 96.25 88 LEU A O 1
ATOM 718 N N . GLU A 1 89 ? -6.580 1.739 -1.073 1.00 92.31 89 GLU A N 1
ATOM 719 C CA . GLU A 1 89 ? -7.196 0.458 -1.475 1.00 92.31 89 GLU A CA 1
ATOM 720 C C . GLU A 1 89 ? -7.393 0.353 -2.991 1.00 92.31 89 GLU A C 1
ATOM 722 O O . GLU A 1 89 ? -7.082 -0.667 -3.598 1.00 92.31 89 GLU A O 1
ATOM 727 N N . ASP A 1 90 ? -7.804 1.445 -3.631 1.00 93.81 90 ASP A N 1
ATOM 728 C CA . ASP A 1 90 ? -8.011 1.517 -5.077 1.00 93.81 90 ASP A CA 1
ATOM 729 C C . ASP A 1 90 ? -6.708 1.400 -5.893 1.00 93.81 90 ASP A C 1
ATOM 731 O O . ASP A 1 90 ? -6.741 1.158 -7.101 1.00 93.81 90 ASP A O 1
ATOM 735 N N . MET A 1 91 ? -5.548 1.532 -5.243 1.00 96.19 91 MET A N 1
ATOM 736 C CA . MET A 1 91 ? -4.233 1.336 -5.853 1.00 96.19 91 MET A CA 1
ATOM 737 C C . MET A 1 91 ? -3.736 -0.113 -5.742 1.00 96.19 91 MET A C 1
ATOM 739 O O . MET A 1 91 ? -2.682 -0.425 -6.301 1.00 96.19 91 MET A O 1
ATOM 743 N N . TRP A 1 92 ? -4.475 -1.012 -5.078 1.00 95.75 92 TRP A N 1
ATOM 744 C CA . TRP A 1 92 ? -4.073 -2.408 -4.868 1.00 95.75 92 TRP A CA 1
ATOM 745 C C . TRP A 1 92 ? -3.737 -3.127 -6.173 1.00 95.75 92 TRP A C 1
ATOM 747 O O . TRP A 1 92 ? -2.658 -3.708 -6.300 1.00 95.75 92 TRP A O 1
ATOM 757 N N . LYS A 1 93 ? -4.598 -2.999 -7.190 1.00 96.38 93 LYS A N 1
ATOM 758 C CA . LYS A 1 93 ? -4.348 -3.597 -8.508 1.00 96.38 93 LYS A CA 1
ATOM 759 C C . LYS A 1 93 ? -3.048 -3.078 -9.128 1.00 96.38 93 LYS A C 1
ATOM 761 O O . LYS A 1 93 ? -2.238 -3.868 -9.596 1.00 96.38 93 LYS A O 1
ATOM 766 N N . GLN A 1 94 ? -2.823 -1.763 -9.084 1.00 97.88 94 GLN A N 1
ATOM 767 C CA . GLN A 1 94 ? -1.602 -1.152 -9.617 1.00 97.88 94 GLN A CA 1
ATOM 768 C C . GLN A 1 94 ? -0.354 -1.650 -8.877 1.00 97.88 94 GLN A C 1
ATOM 770 O O . GLN A 1 94 ? 0.675 -1.883 -9.510 1.00 97.88 94 GLN A O 1
ATOM 775 N N . ALA A 1 95 ? -0.434 -1.817 -7.555 1.00 97.69 95 ALA A N 1
ATOM 776 C CA . ALA A 1 95 ? 0.664 -2.346 -6.755 1.00 97.69 95 ALA A CA 1
ATOM 777 C C . ALA A 1 95 ? 0.979 -3.805 -7.114 1.00 97.69 95 ALA A C 1
ATOM 779 O O . ALA A 1 95 ? 2.147 -4.155 -7.252 1.00 97.69 95 ALA A O 1
ATOM 780 N N . CYS A 1 96 ? -0.038 -4.639 -7.341 1.00 96.88 96 CYS A N 1
ATOM 781 C CA . CYS A 1 96 ? 0.151 -6.016 -7.802 1.00 96.88 96 CYS A CA 1
ATOM 782 C C . CYS A 1 96 ? 0.760 -6.056 -9.211 1.00 96.88 96 CYS A C 1
ATOM 784 O O . CYS A 1 96 ? 1.774 -6.719 -9.439 1.00 96.88 96 CYS A O 1
ATOM 786 N N . ASP A 1 97 ? 0.198 -5.281 -10.143 1.00 97.88 97 ASP A N 1
ATOM 787 C CA . ASP A 1 97 ? 0.665 -5.192 -11.530 1.00 97.88 97 ASP A CA 1
ATOM 788 C C . ASP A 1 97 ? 2.117 -4.679 -11.616 1.00 97.88 97 ASP A C 1
ATOM 790 O O . ASP A 1 97 ? 2.861 -5.053 -12.526 1.00 97.88 97 ASP A O 1
ATOM 794 N N . ALA A 1 98 ? 2.564 -3.873 -10.645 1.00 98.12 98 ALA A N 1
ATOM 795 C CA . ALA A 1 98 ? 3.947 -3.407 -10.561 1.00 98.12 98 ALA A CA 1
ATOM 796 C C . ALA A 1 98 ? 4.968 -4.545 -10.398 1.00 98.12 98 ALA A C 1
ATOM 798 O O . ALA A 1 98 ? 6.122 -4.402 -10.800 1.00 98.12 98 ALA A O 1
ATOM 799 N N . TYR A 1 99 ? 4.549 -5.691 -9.861 1.00 97.88 99 TYR A N 1
ATOM 800 C CA . TYR A 1 99 ? 5.411 -6.848 -9.636 1.00 97.88 99 TYR A CA 1
ATOM 801 C C . TYR A 1 99 ? 5.242 -7.968 -10.669 1.00 97.88 99 TYR A C 1
ATOM 803 O O . TYR A 1 99 ? 5.954 -8.970 -10.582 1.00 97.88 99 TYR A O 1
ATOM 811 N N . ALA A 1 100 ? 4.370 -7.799 -11.671 1.00 96.62 100 ALA A N 1
ATOM 812 C CA . ALA A 1 100 ? 4.020 -8.840 -12.645 1.00 96.62 100 ALA A CA 1
ATOM 813 C C . ALA A 1 100 ? 5.229 -9.456 -13.378 1.00 96.62 100 ALA A C 1
ATOM 815 O O . ALA A 1 100 ? 5.200 -10.626 -13.748 1.00 96.62 100 ALA A O 1
ATOM 816 N N . TRP A 1 101 ? 6.306 -8.686 -13.566 1.00 95.56 101 TRP A N 1
ATOM 817 C CA . TRP A 1 101 ? 7.525 -9.132 -14.254 1.00 95.56 101 TRP A CA 1
ATOM 818 C C . TRP A 1 101 ? 8.707 -9.404 -13.317 1.00 95.56 101 TRP A C 1
ATOM 820 O O . TRP A 1 101 ? 9.767 -9.841 -13.768 1.00 95.56 101 TRP A O 1
ATOM 830 N N . SER A 1 102 ? 8.570 -9.130 -12.020 1.00 95.69 102 SER A N 1
ATOM 831 C CA . SER A 1 102 ? 9.689 -9.134 -11.068 1.00 95.69 102 SER A CA 1
ATOM 832 C C . SER A 1 102 ? 9.479 -10.036 -9.849 1.00 95.69 102 SER A C 1
ATOM 834 O O . SER A 1 102 ? 10.442 -10.283 -9.115 1.00 95.69 102 SER A O 1
ATOM 836 N N . SER A 1 103 ? 8.278 -10.592 -9.658 1.00 95.12 103 SER A N 1
ATOM 837 C CA . SER A 1 103 ? 7.953 -11.522 -8.572 1.00 95.12 103 SER A CA 1
ATOM 838 C C . SER A 1 103 ? 7.175 -12.748 -9.054 1.00 95.12 103 SER A C 1
ATOM 840 O O . SER A 1 103 ? 6.419 -12.667 -10.015 1.00 95.12 103 SER A O 1
ATOM 842 N N . PHE A 1 104 ? 7.345 -13.872 -8.352 1.00 93.44 104 PHE A N 1
ATOM 843 C CA . PHE A 1 104 ? 6.496 -15.057 -8.506 1.00 93.44 104 PHE A CA 1
ATOM 844 C C . PHE A 1 104 ? 5.127 -14.897 -7.833 1.00 93.44 104 PHE A C 1
ATOM 846 O O . PHE A 1 104 ? 4.175 -15.521 -8.284 1.00 93.44 104 PHE A O 1
ATOM 853 N N . ASP A 1 105 ? 5.016 -14.008 -6.837 1.00 93.19 105 ASP A N 1
ATOM 854 C CA . ASP A 1 105 ? 3.773 -13.728 -6.109 1.00 93.19 105 ASP A CA 1
ATOM 855 C C . ASP A 1 105 ? 3.459 -12.215 -6.119 1.00 93.19 105 ASP A C 1
ATOM 857 O O . ASP A 1 105 ? 3.580 -11.539 -5.087 1.00 93.19 105 ASP A O 1
ATOM 861 N N . PRO A 1 106 ? 3.089 -11.631 -7.278 1.00 94.75 106 PRO A N 1
ATOM 862 C CA . PRO A 1 106 ? 2.863 -10.190 -7.403 1.00 94.75 106 PRO A CA 1
ATOM 863 C C . PRO A 1 106 ? 1.775 -9.657 -6.468 1.00 94.75 106 PRO A C 1
ATOM 865 O O . PRO A 1 106 ? 1.928 -8.569 -5.919 1.00 94.75 106 PRO A O 1
ATOM 868 N N . GLU A 1 107 ? 0.717 -10.439 -6.236 1.00 92.81 107 GLU A N 1
ATOM 869 C CA . GLU A 1 107 ? -0.385 -10.075 -5.335 1.00 92.81 107 GLU A CA 1
ATOM 870 C C . GLU A 1 107 ? 0.104 -9.866 -3.900 1.00 92.81 107 GLU A C 1
ATOM 872 O O . GLU A 1 107 ? -0.182 -8.848 -3.271 1.00 92.81 107 GLU A O 1
ATOM 877 N N . ILE A 1 108 ? 0.939 -10.780 -3.402 1.00 91.69 108 ILE A N 1
ATOM 878 C CA . ILE A 1 108 ? 1.495 -10.700 -2.051 1.00 91.69 108 ILE A CA 1
ATOM 879 C C . ILE A 1 108 ? 2.391 -9.474 -1.902 1.00 91.69 108 ILE A C 1
ATOM 881 O O . ILE A 1 108 ? 2.350 -8.808 -0.860 1.00 91.69 108 ILE A O 1
ATOM 885 N N . ARG A 1 109 ? 3.208 -9.181 -2.922 1.00 94.69 109 ARG A N 1
ATOM 886 C CA . ARG A 1 109 ? 4.104 -8.018 -2.938 1.00 94.69 109 ARG A CA 1
ATOM 887 C C . ARG A 1 109 ? 3.310 -6.717 -2.993 1.00 94.69 109 ARG A C 1
ATOM 889 O O . ARG A 1 109 ? 3.565 -5.845 -2.170 1.00 94.69 109 ARG A O 1
ATOM 896 N N . GLY A 1 110 ? 2.320 -6.630 -3.880 1.00 95.62 110 GLY A N 1
ATOM 897 C CA . GLY A 1 110 ? 1.438 -5.473 -4.002 1.00 95.62 110 GLY A CA 1
ATOM 898 C C . GLY A 1 110 ? 0.660 -5.191 -2.718 1.00 95.62 110 GLY A C 1
ATOM 899 O O . GLY A 1 110 ? 0.674 -4.066 -2.228 1.00 95.62 110 GLY A O 1
ATOM 900 N N . GLU A 1 111 ? 0.059 -6.216 -2.109 1.00 93.62 111 GLU A N 1
ATOM 901 C CA . GLU A 1 111 ? -0.655 -6.087 -0.832 1.00 93.62 111 GLU A CA 1
ATOM 902 C C . GLU A 1 111 ? 0.273 -5.618 0.302 1.00 93.62 111 GLU A C 1
ATOM 904 O O . GLU A 1 111 ? -0.108 -4.781 1.120 1.00 93.62 111 GLU A O 1
ATOM 909 N N . THR A 1 112 ? 1.518 -6.107 0.324 1.00 94.31 112 THR A N 1
ATOM 910 C CA . THR A 1 112 ? 2.529 -5.674 1.303 1.00 94.31 112 THR A CA 1
ATOM 911 C C . THR A 1 112 ? 2.893 -4.202 1.119 1.00 94.31 112 THR A C 1
ATOM 913 O O . THR A 1 112 ? 2.973 -3.471 2.105 1.00 94.31 112 THR A O 1
ATOM 916 N N . ASP A 1 113 ? 3.071 -3.750 -0.122 1.00 96.31 113 ASP A N 1
ATOM 917 C CA . ASP A 1 113 ? 3.342 -2.345 -0.424 1.00 96.31 113 ASP A CA 1
ATOM 918 C C . ASP A 1 113 ? 2.173 -1.453 0.013 1.00 96.31 113 ASP A C 1
ATOM 920 O O . ASP A 1 113 ? 2.392 -0.472 0.722 1.00 96.31 113 ASP A O 1
ATOM 924 N N . ILE A 1 114 ? 0.929 -1.805 -0.336 1.00 96.62 114 ILE A N 1
ATOM 925 C CA . ILE A 1 114 ? -0.258 -1.039 0.083 1.00 96.62 114 ILE A CA 1
ATOM 926 C C . ILE A 1 114 ? -0.368 -0.964 1.605 1.00 96.62 114 ILE A C 1
ATOM 928 O O . ILE A 1 114 ? -0.636 0.114 2.132 1.00 96.62 114 ILE A O 1
ATOM 932 N N . MET A 1 115 ? -0.109 -2.064 2.313 1.00 95.50 115 MET A N 1
ATOM 933 C CA . MET A 1 115 ? -0.092 -2.078 3.774 1.00 95.50 115 MET A CA 1
ATOM 934 C C . MET A 1 115 ? 0.958 -1.109 4.335 1.00 95.50 115 MET A C 1
ATOM 936 O O . MET A 1 115 ? 0.623 -0.253 5.151 1.00 95.50 115 MET A O 1
ATOM 940 N N . ILE A 1 116 ? 2.212 -1.211 3.881 1.00 96.62 116 ILE A N 1
ATOM 941 C CA . ILE A 1 116 ? 3.325 -0.390 4.384 1.00 96.62 116 ILE A CA 1
ATOM 942 C C . ILE A 1 116 ? 3.087 1.093 4.088 1.00 96.62 116 ILE A C 1
ATOM 944 O O . ILE A 1 116 ? 3.211 1.935 4.977 1.00 96.62 116 ILE A O 1
ATOM 948 N N . TYR A 1 117 ? 2.743 1.430 2.844 1.00 98.06 117 TYR A N 1
ATOM 949 C CA . TYR A 1 117 ? 2.505 2.814 2.442 1.00 98.06 117 TYR A CA 1
ATOM 950 C C . TYR A 1 117 ? 1.209 3.378 3.042 1.00 98.06 117 TYR A C 1
ATOM 952 O O . TYR A 1 117 ? 1.144 4.564 3.355 1.00 98.06 117 TYR A O 1
ATOM 960 N N . GLY A 1 118 ? 0.189 2.544 3.249 1.00 97.06 118 GLY A N 1
ATOM 961 C CA . GLY A 1 118 ? -1.058 2.932 3.904 1.00 97.06 118 GLY A CA 1
ATOM 962 C C . GLY A 1 118 ? -0.847 3.293 5.373 1.00 97.06 118 GLY A C 1
ATOM 963 O O . GLY A 1 118 ? -1.318 4.339 5.820 1.00 97.06 118 GLY A O 1
ATOM 964 N N . GLU A 1 119 ? -0.084 2.475 6.101 1.00 96.38 119 GLU A N 1
ATOM 965 C CA . GLU A 1 119 ? 0.289 2.743 7.492 1.00 96.38 119 GLU A CA 1
ATOM 966 C C . GLU A 1 119 ? 1.219 3.963 7.605 1.00 96.38 119 GLU A C 1
ATOM 968 O O . GLU A 1 119 ? 1.027 4.816 8.473 1.00 96.38 119 GLU A O 1
ATOM 973 N N . GLU A 1 120 ? 2.194 4.098 6.700 1.00 97.62 120 GLU A N 1
ATOM 974 C CA . GLU A 1 120 ? 3.062 5.278 6.626 1.00 97.62 120 GLU A CA 1
ATOM 975 C C . GLU A 1 120 ? 2.244 6.562 6.432 1.00 97.62 120 GLU A C 1
ATOM 977 O O . GLU A 1 120 ? 2.397 7.512 7.204 1.00 97.62 120 GLU A O 1
ATOM 982 N N . LEU A 1 121 ? 1.339 6.570 5.450 1.00 97.94 121 LEU A N 1
ATOM 983 C CA . LEU A 1 121 ? 0.461 7.702 5.176 1.00 97.94 121 LEU A CA 1
ATOM 984 C C . LEU A 1 121 ? -0.442 8.008 6.375 1.00 97.94 121 LEU A C 1
ATOM 986 O O . LEU A 1 121 ? -0.585 9.170 6.750 1.00 97.94 121 LEU A O 1
ATOM 990 N N . HIS A 1 122 ? -1.016 6.991 7.021 1.00 97.25 122 HIS A N 1
ATOM 991 C CA . HIS A 1 122 ? -1.834 7.196 8.214 1.00 97.25 122 HIS A CA 1
ATOM 992 C C . HIS A 1 122 ? -1.058 7.905 9.332 1.00 97.25 122 HIS A C 1
ATOM 994 O O . HIS A 1 122 ? -1.564 8.864 9.920 1.00 97.25 122 HIS A O 1
ATOM 1000 N N . ASN A 1 123 ? 0.172 7.457 9.595 1.00 97.12 123 ASN A N 1
ATOM 1001 C CA . ASN A 1 123 ? 1.046 8.024 10.618 1.00 97.12 123 ASN A CA 1
ATOM 1002 C C . ASN A 1 123 ? 1.449 9.468 10.297 1.00 97.12 123 ASN A C 1
ATOM 1004 O O . ASN A 1 123 ? 1.459 10.322 11.186 1.00 97.12 123 ASN A O 1
ATOM 1008 N N . ASP A 1 124 ? 1.728 9.768 9.029 1.00 97.50 124 ASP A N 1
ATOM 1009 C CA . ASP A 1 124 ? 2.051 11.125 8.585 1.00 97.50 124 ASP A CA 1
ATOM 1010 C C . ASP A 1 124 ? 0.896 12.097 8.826 1.00 97.50 124 ASP A C 1
ATOM 1012 O O . ASP A 1 124 ? 1.099 13.215 9.304 1.00 97.50 124 ASP A O 1
ATOM 1016 N N . LEU A 1 125 ? -0.334 11.658 8.563 1.00 96.62 125 LEU A N 1
ATOM 1017 C CA . LEU A 1 125 ? -1.525 12.487 8.731 1.00 96.62 125 LEU A CA 1
ATOM 1018 C C . LEU A 1 125 ? -1.811 12.834 10.200 1.00 96.62 125 LEU A C 1
ATOM 1020 O O . LEU A 1 125 ? -2.407 13.883 10.458 1.00 96.62 125 LEU A O 1
ATOM 1024 N N . GLN A 1 126 ? -1.346 12.024 11.163 1.00 94.31 126 GLN A N 1
ATOM 1025 C CA . GLN A 1 126 ? -1.517 12.302 12.599 1.00 94.31 126 GLN A CA 1
ATOM 1026 C C . GLN A 1 126 ? -0.802 13.579 13.050 1.00 94.31 126 GLN A C 1
ATOM 1028 O O . GLN A 1 126 ? -1.224 14.216 14.015 1.00 94.31 126 GLN A O 1
ATOM 1033 N N . ILE A 1 127 ? 0.279 13.971 12.369 1.00 92.50 127 ILE A N 1
ATOM 1034 C CA . ILE A 1 127 ? 1.039 15.179 12.717 1.00 92.50 127 ILE A CA 1
ATOM 1035 C C . ILE A 1 127 ? 0.658 16.403 11.875 1.00 92.50 127 ILE A C 1
ATOM 1037 O O . ILE A 1 127 ? 1.151 17.495 12.155 1.00 92.50 127 ILE A O 1
ATOM 1041 N N . MET A 1 128 ? -0.199 16.232 10.864 1.00 92.81 128 MET A N 1
ATOM 1042 C CA . MET A 1 128 ? -0.629 17.289 9.944 1.00 92.81 128 MET A CA 1
ATOM 1043 C C . MET A 1 128 ? -1.936 17.949 10.383 1.00 92.81 128 MET A C 1
ATOM 1045 O O . MET A 1 128 ? -2.823 17.294 10.940 1.00 92.81 128 MET A O 1
ATOM 1049 N N . GLN A 1 129 ? -2.057 19.241 10.065 1.00 89.88 129 GLN A N 1
ATOM 1050 C CA . GLN A 1 129 ? -3.301 20.006 10.183 1.00 89.88 129 GLN A CA 1
ATOM 1051 C C . GLN A 1 129 ? -4.333 19.497 9.172 1.00 89.88 129 GLN A C 1
ATOM 1053 O O . GLN A 1 129 ? -3.957 19.084 8.074 1.00 89.88 129 GLN A O 1
ATOM 1058 N N . GLU A 1 130 ? -5.616 19.504 9.540 1.00 89.38 130 GLU A N 1
ATOM 1059 C CA . GLU A 1 130 ? -6.684 18.882 8.745 1.00 89.38 130 GLU A CA 1
ATOM 1060 C C . GLU A 1 130 ? -6.797 19.475 7.337 1.00 89.38 130 GLU A C 1
ATOM 1062 O O . GLU A 1 130 ? -7.006 18.735 6.379 1.00 89.38 130 GLU A O 1
ATOM 1067 N N . GLU A 1 131 ? -6.555 20.776 7.197 1.00 90.06 131 GLU A N 1
ATOM 1068 C CA . GLU A 1 131 ? -6.645 21.524 5.943 1.00 90.06 131 GLU A CA 1
ATOM 1069 C C . GLU A 1 131 ? -5.575 21.103 4.921 1.00 90.06 131 GLU A C 1
ATOM 1071 O O . GLU A 1 131 ? -5.768 21.238 3.712 1.00 90.06 131 GLU A O 1
ATOM 1076 N N . GLU A 1 132 ? -4.439 20.578 5.388 1.00 92.00 132 GLU A N 1
ATOM 1077 C CA . GLU A 1 132 ? -3.328 20.149 4.532 1.00 92.00 132 GLU A CA 1
ATOM 1078 C C . GLU A 1 132 ? -3.417 18.657 4.158 1.00 92.00 132 GLU A C 1
ATOM 1080 O O . GLU A 1 132 ? -2.747 18.218 3.215 1.00 92.00 132 GLU A O 1
ATOM 1085 N N . ARG A 1 133 ? -4.258 17.872 4.853 1.00 94.94 133 ARG A N 1
ATOM 1086 C CA . ARG A 1 133 ? -4.319 16.404 4.719 1.00 94.94 133 ARG A CA 1
ATOM 1087 C C . ARG A 1 133 ? -4.715 15.953 3.321 1.00 94.94 133 ARG A C 1
ATOM 1089 O O . ARG A 1 133 ? -4.014 15.127 2.744 1.00 94.94 133 ARG A O 1
ATOM 1096 N N . ASP A 1 134 ? -5.781 16.505 2.750 1.00 95.75 134 ASP A N 1
ATOM 1097 C CA . ASP A 1 134 ? -6.275 16.068 1.435 1.00 95.75 134 ASP A CA 1
ATOM 1098 C C . ASP A 1 134 ? -5.262 16.361 0.321 1.00 95.75 134 ASP A C 1
ATOM 1100 O O . ASP A 1 134 ? -5.005 15.521 -0.545 1.00 95.75 134 ASP A O 1
ATOM 1104 N N . THR A 1 135 ? -4.611 17.527 0.389 1.00 96.38 135 THR A N 1
ATOM 1105 C CA . THR A 1 135 ? -3.540 17.898 -0.548 1.00 96.38 135 THR A CA 1
ATOM 1106 C C . THR A 1 135 ? -2.345 16.954 -0.410 1.00 96.38 135 THR A C 1
ATOM 1108 O O . THR A 1 135 ? -1.780 16.514 -1.415 1.00 96.38 135 THR A O 1
ATOM 1111 N N . TYR A 1 136 ? -1.972 16.605 0.825 1.00 98.00 136 TYR A N 1
ATOM 1112 C CA . TYR A 1 136 ? -0.898 15.653 1.081 1.00 98.00 136 TYR A CA 1
ATOM 1113 C C . TYR A 1 136 ? -1.230 14.253 0.559 1.00 98.00 136 TYR A C 1
ATOM 1115 O O . TYR A 1 136 ? -0.412 13.671 -0.151 1.00 98.00 136 TYR A O 1
ATOM 1123 N N . ILE A 1 137 ? -2.435 13.741 0.834 1.00 98.00 137 ILE A N 1
ATOM 1124 C CA . ILE A 1 137 ? -2.914 12.437 0.351 1.00 98.00 137 ILE A CA 1
ATOM 1125 C C . ILE A 1 137 ? -2.867 12.391 -1.179 1.00 98.00 137 ILE A C 1
ATOM 1127 O O . ILE A 1 137 ? -2.333 11.437 -1.746 1.00 98.00 137 ILE A O 1
ATOM 1131 N N . ALA A 1 138 ? -3.366 13.425 -1.862 1.00 98.00 138 ALA A N 1
ATOM 1132 C CA . ALA A 1 138 ? -3.351 13.485 -3.322 1.00 98.00 138 ALA A CA 1
ATOM 1133 C C . ALA A 1 138 ? -1.921 13.440 -3.891 1.00 98.00 138 ALA A C 1
ATOM 1135 O O . ALA A 1 138 ? -1.634 12.656 -4.799 1.00 98.00 138 ALA A O 1
ATOM 1136 N N . ALA A 1 139 ? -1.003 14.230 -3.327 1.00 98.38 139 ALA A N 1
ATOM 1137 C CA . ALA A 1 139 ? 0.396 14.250 -3.749 1.00 98.38 139 ALA A CA 1
ATOM 1138 C C . ALA A 1 139 ? 1.124 12.929 -3.439 1.00 98.38 139 ALA A C 1
ATOM 1140 O O . ALA A 1 139 ? 1.900 12.439 -4.265 1.00 98.38 139 ALA A O 1
ATOM 1141 N N . TYR A 1 140 ? 0.846 12.327 -2.280 1.00 98.62 140 TYR A N 1
ATOM 1142 C CA . TYR A 1 140 ? 1.384 11.032 -1.873 1.00 98.62 140 TYR A CA 1
ATOM 1143 C C . TYR A 1 140 ? 0.966 9.941 -2.863 1.00 98.62 140 TYR A C 1
ATOM 1145 O O . TYR A 1 140 ? 1.817 9.249 -3.421 1.00 98.62 140 TYR A O 1
ATOM 1153 N N . ARG A 1 141 ? -0.337 9.855 -3.162 1.00 98.50 141 ARG A N 1
ATOM 1154 C CA . ARG A 1 141 ? -0.915 8.912 -4.132 1.00 98.50 141 ARG A CA 1
ATOM 1155 C C . ARG A 1 141 ? -0.316 9.087 -5.521 1.00 98.50 141 ARG A C 1
ATOM 1157 O O . ARG A 1 141 ? 0.076 8.106 -6.146 1.00 98.50 141 ARG A O 1
ATOM 1164 N N . GLN A 1 142 ? -0.183 10.327 -5.992 1.00 98.44 142 GLN A N 1
ATOM 1165 C CA . GLN A 1 142 ? 0.430 10.618 -7.289 1.00 98.44 142 GLN A CA 1
ATOM 1166 C C . GLN A 1 142 ? 1.873 10.097 -7.365 1.00 98.44 142 GLN A C 1
ATOM 1168 O O . GLN A 1 142 ? 2.261 9.475 -8.356 1.00 98.44 142 GLN A O 1
ATOM 1173 N N . LYS A 1 143 ? 2.674 10.334 -6.321 1.00 98.56 143 LYS A N 1
ATOM 1174 C CA . LYS A 1 143 ? 4.081 9.918 -6.282 1.00 98.56 143 LYS A CA 1
ATOM 1175 C C . LYS A 1 143 ? 4.237 8.410 -6.139 1.00 98.56 143 LYS A C 1
ATOM 1177 O O . LYS A 1 143 ? 5.027 7.825 -6.878 1.00 98.56 143 LYS A O 1
ATOM 1182 N N . LEU A 1 144 ? 3.439 7.781 -5.278 1.00 98.50 144 LEU A N 1
ATOM 1183 C CA . LEU A 1 144 ? 3.397 6.328 -5.154 1.00 98.50 144 LEU A CA 1
ATOM 1184 C C . LEU A 1 144 ? 2.983 5.674 -6.480 1.00 98.50 144 LEU A C 1
ATOM 1186 O O . LEU A 1 144 ? 3.658 4.768 -6.956 1.00 98.50 144 LEU A O 1
ATOM 1190 N N . SER A 1 145 ? 1.941 6.185 -7.139 1.00 98.50 145 SER A N 1
ATOM 1191 C CA . SER A 1 145 ? 1.494 5.688 -8.446 1.00 98.50 145 SER A CA 1
ATOM 1192 C C . SER A 1 145 ? 2.590 5.808 -9.515 1.00 98.50 145 SER A C 1
ATOM 1194 O O . SER A 1 145 ? 2.811 4.879 -10.296 1.00 98.50 145 SER A O 1
ATOM 1196 N N . ALA A 1 146 ? 3.341 6.916 -9.532 1.00 98.44 146 ALA A N 1
ATOM 1197 C CA . ALA A 1 146 ? 4.479 7.093 -10.434 1.00 98.44 146 ALA A CA 1
ATOM 1198 C C . ALA A 1 146 ? 5.630 6.113 -10.138 1.00 98.44 146 ALA A C 1
ATOM 1200 O O . ALA A 1 146 ? 6.247 5.600 -11.076 1.00 98.44 146 ALA A O 1
ATOM 1201 N N . GLN A 1 147 ? 5.903 5.830 -8.860 1.00 98.50 147 GLN A N 1
ATOM 1202 C CA . GLN A 1 147 ? 6.880 4.825 -8.440 1.00 98.50 147 GLN A CA 1
ATOM 1203 C C . GLN A 1 147 ? 6.454 3.418 -8.885 1.00 98.50 147 GLN A C 1
ATOM 1205 O O . GLN A 1 147 ? 7.238 2.731 -9.536 1.00 98.50 147 GLN A O 1
ATOM 1210 N N . LEU A 1 148 ? 5.212 3.012 -8.606 1.00 98.38 148 LEU A N 1
ATOM 1211 C CA . LEU A 1 148 ? 4.666 1.707 -9.002 1.00 98.38 148 LEU A CA 1
ATOM 1212 C C . LEU A 1 148 ? 4.654 1.535 -10.527 1.00 98.38 148 LEU A C 1
ATOM 1214 O O . LEU A 1 148 ? 5.023 0.488 -11.048 1.00 98.38 148 LEU A O 1
ATOM 1218 N N . SER A 1 149 ? 4.327 2.598 -11.264 1.00 98.25 149 SER A N 1
ATOM 1219 C CA . SER A 1 149 ? 4.386 2.600 -12.732 1.00 98.25 149 SER A CA 1
ATOM 1220 C C . SER A 1 149 ? 5.811 2.486 -13.279 1.00 98.25 149 SER A C 1
ATOM 1222 O O . SER A 1 149 ? 6.001 2.067 -14.420 1.00 98.25 149 SER A O 1
ATOM 1224 N N . ALA A 1 150 ? 6.822 2.923 -12.523 1.00 98.00 150 ALA A N 1
ATOM 1225 C CA . ALA A 1 150 ? 8.217 2.706 -12.889 1.00 98.00 150 ALA A CA 1
ATOM 1226 C C . ALA A 1 150 ? 8.657 1.274 -12.581 1.00 98.00 150 ALA A C 1
ATOM 1228 O O . ALA A 1 150 ? 9.289 0.648 -13.430 1.00 98.00 150 ALA A O 1
ATOM 1229 N N . LEU A 1 151 ? 8.248 0.761 -11.421 1.00 98.06 151 LEU A N 1
ATOM 1230 C CA . LEU A 1 151 ? 8.506 -0.602 -10.979 1.00 98.06 151 LEU A CA 1
ATOM 1231 C C . LEU A 1 151 ? 7.890 -1.653 -11.913 1.00 98.06 151 LEU A C 1
ATOM 1233 O O . LEU A 1 151 ? 8.544 -2.645 -12.207 1.00 98.06 151 LEU A O 1
ATOM 1237 N N . SER A 1 152 ? 6.701 -1.397 -12.471 1.00 97.56 152 SER A N 1
ATOM 1238 C CA . SER A 1 152 ? 6.032 -2.308 -13.418 1.00 97.56 152 SER A CA 1
ATOM 1239 C C . SER A 1 152 ? 6.828 -2.602 -14.691 1.00 97.56 152 SER A C 1
ATOM 1241 O O . SER A 1 152 ? 6.508 -3.535 -15.425 1.00 97.56 152 SER A O 1
ATOM 1243 N N . ARG A 1 153 ? 7.864 -1.806 -14.978 1.00 96.25 153 ARG A N 1
ATOM 1244 C CA . ARG A 1 153 ? 8.764 -2.000 -16.122 1.00 96.25 153 ARG A CA 1
ATOM 1245 C C . ARG A 1 153 ? 10.018 -2.797 -15.770 1.00 96.25 153 ARG A C 1
ATOM 1247 O O . ARG A 1 153 ? 10.710 -3.237 -16.687 1.00 96.25 153 ARG A O 1
ATOM 1254 N N . CYS A 1 154 ? 10.319 -2.950 -14.483 1.00 96.38 154 CYS A N 1
ATOM 1255 C CA . CYS A 1 154 ? 11.433 -3.750 -13.997 1.00 96.38 154 CYS A CA 1
ATOM 1256 C C . CYS A 1 154 ? 11.085 -5.231 -14.127 1.00 96.38 154 CYS A C 1
ATOM 1258 O O . CYS A 1 154 ? 10.000 -5.665 -13.736 1.00 96.38 154 CYS A O 1
ATOM 1260 N N . ALA A 1 155 ? 12.019 -6.019 -14.648 1.00 95.56 155 ALA A N 1
ATOM 1261 C CA . ALA A 1 155 ? 11.845 -7.451 -14.805 1.00 95.56 155 ALA A CA 1
ATOM 1262 C C . ALA A 1 155 ? 12.954 -8.226 -14.099 1.00 95.56 155 ALA A C 1
ATOM 1264 O O . ALA A 1 155 ? 14.100 -7.794 -14.024 1.00 95.56 155 ALA A O 1
ATOM 1265 N N . ASN A 1 156 ? 12.615 -9.418 -13.618 1.00 93.56 156 ASN A N 1
ATOM 1266 C CA . ASN A 1 156 ? 13.574 -10.353 -13.054 1.00 93.56 156 ASN A CA 1
ATOM 1267 C C . ASN A 1 156 ? 13.784 -11.512 -14.044 1.00 93.56 156 ASN A C 1
ATOM 1269 O O . ASN A 1 156 ? 12.798 -12.147 -14.433 1.00 93.56 156 ASN A O 1
ATOM 1273 N N . PRO A 1 157 ? 15.025 -11.849 -14.440 1.00 94.81 157 PRO A N 1
ATOM 1274 C CA . PRO A 1 157 ? 15.279 -12.952 -15.371 1.00 94.81 157 PRO A CA 1
ATOM 1275 C C . PRO A 1 157 ? 14.901 -14.327 -14.799 1.00 94.81 157 PRO A C 1
ATOM 1277 O O . PRO A 1 157 ? 14.723 -15.279 -15.555 1.00 94.81 157 PRO A O 1
ATOM 1280 N N . MET A 1 158 ? 14.765 -14.462 -13.476 1.00 93.88 158 MET A N 1
ATOM 1281 C CA . MET A 1 158 ? 14.238 -15.685 -12.859 1.00 93.88 158 MET A CA 1
ATOM 1282 C C . MET A 1 158 ? 12.729 -15.841 -13.076 1.00 93.88 158 MET A C 1
ATOM 1284 O O . MET A 1 158 ? 12.254 -16.967 -13.155 1.00 93.88 158 MET A O 1
ATOM 1288 N N . VAL A 1 159 ? 11.996 -14.730 -13.199 1.00 93.50 159 VAL A N 1
ATOM 1289 C CA . VAL A 1 159 ? 10.539 -14.705 -13.421 1.00 93.50 159 VAL A CA 1
ATOM 1290 C C . VAL A 1 159 ? 10.221 -14.720 -14.917 1.00 93.50 159 VAL A C 1
ATOM 1292 O O . VAL A 1 159 ? 9.359 -15.462 -15.371 1.00 93.50 159 VAL A O 1
ATOM 1295 N N . THR A 1 160 ? 10.957 -13.932 -15.700 1.00 92.50 160 THR A N 1
ATOM 1296 C CA . THR A 1 160 ? 10.716 -13.727 -17.141 1.00 92.50 160 THR A CA 1
ATOM 1297 C C . THR A 1 160 ? 11.513 -14.658 -18.052 1.00 92.50 160 THR A C 1
ATOM 1299 O O . THR A 1 160 ? 11.275 -14.699 -19.257 1.00 92.50 160 THR A O 1
ATOM 1302 N N . GLY A 1 161 ? 12.430 -15.441 -17.483 1.00 91.50 161 GLY A N 1
ATOM 1303 C CA . GLY A 1 161 ? 13.342 -16.305 -18.220 1.00 91.50 161 GLY A CA 1
ATOM 1304 C C . GLY A 1 161 ? 14.633 -15.592 -18.634 1.00 91.50 161 GLY A C 1
ATOM 1305 O O . GLY A 1 161 ? 14.680 -14.389 -18.878 1.00 91.50 161 GLY A O 1
ATOM 1306 N N . ARG A 1 162 ? 15.723 -16.363 -18.721 1.00 86.69 162 ARG A N 1
ATOM 1307 C CA . ARG A 1 162 ? 17.056 -15.839 -19.073 1.00 86.69 162 ARG A CA 1
ATOM 1308 C C . ARG A 1 162 ? 17.254 -15.613 -20.575 1.00 86.69 162 ARG A C 1
ATOM 1310 O O . ARG A 1 162 ? 18.140 -14.860 -20.966 1.00 86.69 162 ARG A O 1
ATOM 1317 N N . GLY A 1 163 ? 16.481 -16.293 -21.421 1.00 90.81 163 GLY A N 1
ATOM 1318 C CA . GLY A 1 163 ? 16.631 -16.216 -22.874 1.00 90.81 163 GLY A CA 1
ATOM 1319 C C . GLY A 1 163 ? 16.225 -14.844 -23.408 1.00 90.81 163 GLY A C 1
ATOM 1320 O O . GLY A 1 163 ? 15.079 -14.446 -23.250 1.00 90.81 163 GLY A O 1
ATOM 1321 N N . GLY A 1 164 ? 17.157 -14.125 -24.042 1.00 82.94 164 GLY A N 1
ATOM 1322 C CA . GLY A 1 164 ? 16.880 -12.807 -24.628 1.00 82.94 164 GLY A CA 1
ATOM 1323 C C . GLY A 1 164 ? 16.681 -11.676 -23.611 1.00 82.94 164 GLY A C 1
ATOM 1324 O O . GLY A 1 164 ? 16.210 -10.606 -23.988 1.00 82.94 164 GLY A O 1
ATOM 1325 N N . PHE A 1 165 ? 17.036 -11.891 -22.338 1.00 92.19 165 PHE A N 1
ATOM 1326 C CA . PHE A 1 165 ? 16.936 -10.867 -21.302 1.00 92.19 165 PHE A CA 1
ATOM 1327 C C . PHE A 1 165 ? 18.012 -9.788 -21.492 1.00 92.19 165 PHE A C 1
ATOM 1329 O O . PHE A 1 165 ? 19.210 -10.049 -21.366 1.00 92.19 165 PHE A O 1
ATOM 1336 N N . ASP A 1 166 ? 17.583 -8.565 -21.795 1.00 92.81 166 ASP A N 1
ATOM 1337 C CA . ASP A 1 166 ? 18.474 -7.421 -21.989 1.00 92.81 166 ASP A CA 1
ATOM 1338 C C . ASP A 1 166 ? 18.805 -6.755 -20.645 1.00 92.81 166 ASP A C 1
ATOM 1340 O O . ASP A 1 166 ? 18.070 -5.898 -20.147 1.00 92.81 166 ASP A O 1
ATOM 1344 N N . TYR A 1 167 ? 19.935 -7.156 -20.061 1.00 93.31 167 TYR A N 1
ATOM 1345 C CA . TYR A 1 167 ? 20.419 -6.627 -18.784 1.00 93.31 167 TYR A CA 1
ATOM 1346 C C . TYR A 1 167 ? 20.690 -5.119 -18.814 1.00 93.31 167 TYR A C 1
ATOM 1348 O O . TYR A 1 167 ? 20.415 -4.436 -17.831 1.00 93.31 167 TYR A O 1
ATOM 1356 N N . HIS A 1 168 ? 21.184 -4.578 -19.930 1.00 93.06 168 HIS A N 1
ATOM 1357 C CA . HIS A 1 168 ? 21.501 -3.153 -20.031 1.00 93.06 168 HIS A CA 1
ATOM 1358 C C . HIS A 1 168 ? 20.223 -2.307 -20.075 1.00 93.06 168 HIS A C 1
ATOM 1360 O O . HIS A 1 168 ? 20.116 -1.263 -19.428 1.00 93.06 168 HIS A O 1
ATOM 1366 N N . ARG A 1 169 ? 19.205 -2.766 -20.811 1.00 92.12 169 ARG A N 1
ATOM 1367 C CA . ARG A 1 169 ? 17.878 -2.142 -20.771 1.00 92.12 169 ARG A CA 1
ATOM 1368 C C . ARG A 1 169 ? 17.280 -2.193 -19.365 1.00 92.12 169 ARG A C 1
ATOM 1370 O O . ARG A 1 169 ? 16.678 -1.207 -18.945 1.00 92.12 169 ARG A O 1
ATOM 1377 N N . GLN A 1 170 ? 17.454 -3.309 -18.663 1.00 94.94 170 GLN A N 1
ATOM 1378 C CA . GLN A 1 170 ? 16.901 -3.501 -17.324 1.00 94.94 170 GLN A CA 1
ATOM 1379 C C . GLN A 1 170 ? 17.584 -2.628 -16.268 1.00 94.94 170 GLN A C 1
ATOM 1381 O O . GLN A 1 170 ? 16.907 -2.035 -15.435 1.00 94.94 170 GLN A O 1
ATOM 1386 N N . GLU A 1 171 ? 18.892 -2.401 -16.379 1.00 94.88 171 GLU A N 1
ATOM 1387 C CA . GLU A 1 171 ? 19.588 -1.437 -15.521 1.00 94.88 171 GLU A CA 1
ATOM 1388 C C . GLU A 1 171 ? 18.995 -0.020 -15.653 1.00 94.88 171 GLU A C 1
ATOM 1390 O O . GLU A 1 171 ? 18.828 0.701 -14.666 1.00 94.88 171 GLU A O 1
ATOM 1395 N N . ASN A 1 172 ? 18.613 0.384 -16.869 1.00 95.00 172 ASN A N 1
ATOM 1396 C CA . ASN A 1 172 ? 17.976 1.681 -17.097 1.00 95.00 172 ASN A CA 1
ATOM 1397 C C . ASN A 1 172 ? 16.562 1.758 -16.499 1.00 95.00 172 ASN A C 1
ATOM 1399 O O . ASN A 1 172 ? 16.182 2.804 -15.965 1.00 95.00 172 ASN A O 1
ATOM 1403 N N . THR A 1 173 ? 15.774 0.679 -16.571 1.00 95.25 173 THR A N 1
ATOM 1404 C CA . THR A 1 173 ? 14.451 0.639 -15.928 1.00 95.25 173 THR A CA 1
ATOM 1405 C C . THR A 1 173 ? 14.568 0.649 -14.410 1.00 95.25 173 THR A C 1
ATOM 1407 O O . THR A 1 173 ? 13.863 1.429 -13.770 1.00 95.25 173 THR A O 1
ATOM 1410 N N . ASP A 1 174 ? 15.515 -0.102 -13.846 1.00 96.12 174 ASP A N 1
ATOM 1411 C CA . ASP A 1 174 ? 15.793 -0.116 -12.409 1.00 96.12 174 ASP A CA 1
ATOM 1412 C C . ASP A 1 174 ? 16.219 1.265 -11.923 1.00 96.12 174 ASP A C 1
ATOM 1414 O O . ASP A 1 174 ? 15.676 1.777 -10.946 1.00 96.12 174 ASP A O 1
ATOM 1418 N N . ARG A 1 175 ? 17.107 1.940 -12.658 1.00 97.25 175 ARG A N 1
ATOM 1419 C CA . ARG A 1 175 ? 17.499 3.323 -12.364 1.00 97.25 175 ARG A CA 1
ATOM 1420 C C . ARG A 1 175 ? 16.311 4.280 -12.418 1.00 97.25 175 ARG A C 1
ATOM 1422 O O . ARG A 1 175 ? 16.181 5.152 -11.564 1.00 97.25 175 ARG A O 1
ATOM 1429 N N . SER A 1 176 ? 15.415 4.115 -13.393 1.00 96.69 176 SER A N 1
ATOM 1430 C CA . SER A 1 176 ? 14.186 4.910 -13.466 1.00 96.69 176 SER A CA 1
ATOM 1431 C C . SER A 1 176 ? 13.283 4.683 -12.252 1.00 96.69 176 SER A C 1
ATOM 1433 O O . SER A 1 176 ? 12.693 5.653 -11.777 1.00 96.69 176 SER A O 1
ATOM 1435 N N . TYR A 1 177 ? 13.158 3.446 -11.770 1.00 97.69 177 TYR A N 1
ATOM 1436 C CA . TYR A 1 177 ? 12.424 3.128 -10.548 1.00 97.69 177 TYR A CA 1
ATOM 1437 C C . TYR A 1 177 ? 13.087 3.754 -9.315 1.00 97.69 177 TYR A C 1
ATOM 1439 O O . TYR A 1 177 ? 12.411 4.472 -8.579 1.00 97.69 177 TYR A O 1
ATOM 1447 N N . GLN A 1 178 ? 14.400 3.573 -9.139 1.00 98.06 178 GLN A N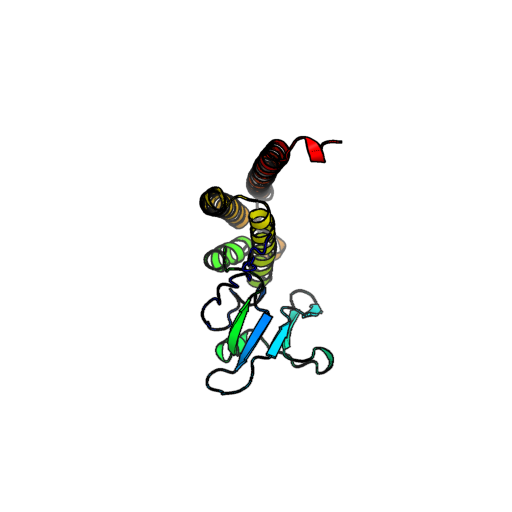 1
ATOM 1448 C CA . GLN A 1 178 ? 15.148 4.141 -8.011 1.00 98.06 178 GLN A CA 1
ATOM 1449 C C . GLN A 1 178 ? 15.015 5.664 -7.954 1.00 98.06 178 GLN A C 1
ATOM 1451 O O . GLN A 1 178 ? 14.680 6.211 -6.909 1.00 98.06 178 GLN A O 1
ATOM 1456 N N . ASN A 1 179 ? 15.133 6.351 -9.094 1.00 98.19 179 ASN A N 1
ATOM 1457 C CA . ASN A 1 179 ? 14.938 7.799 -9.156 1.00 98.19 179 ASN A CA 1
ATOM 1458 C C . ASN A 1 179 ? 13.536 8.222 -8.680 1.00 98.19 179 ASN A C 1
ATOM 1460 O O . ASN A 1 179 ? 13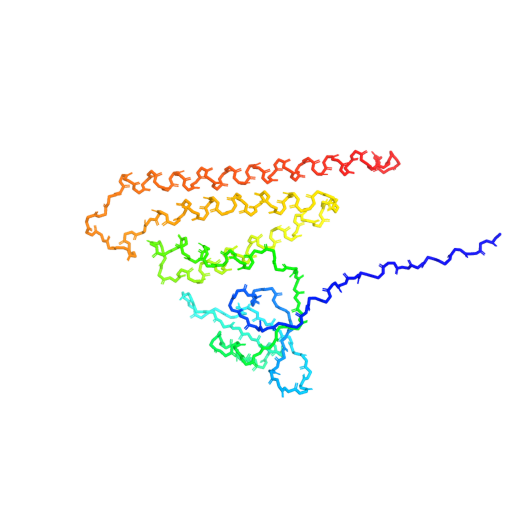.401 9.226 -7.985 1.00 98.19 179 ASN A O 1
ATOM 1464 N N . ARG A 1 180 ? 12.479 7.472 -9.035 1.00 98.19 180 ARG A N 1
ATOM 1465 C CA . ARG A 1 180 ? 11.107 7.762 -8.575 1.00 98.19 180 ARG A CA 1
ATOM 1466 C C . ARG A 1 180 ? 10.925 7.475 -7.092 1.00 98.19 180 ARG A C 1
ATOM 1468 O O . ARG A 1 180 ? 10.278 8.267 -6.409 1.00 98.19 180 ARG A O 1
ATOM 1475 N N . TYR A 1 181 ? 11.510 6.385 -6.606 1.00 98.19 181 TYR A N 1
ATOM 1476 C CA . TYR A 1 181 ? 11.526 6.053 -5.187 1.00 98.19 181 TYR A CA 1
ATOM 1477 C C . TYR A 1 181 ? 12.203 7.167 -4.375 1.00 98.19 181 TYR A C 1
ATOM 1479 O O . TYR A 1 181 ? 11.606 7.715 -3.450 1.00 98.19 181 TYR A O 1
ATOM 1487 N N . GLU A 1 182 ? 13.409 7.579 -4.763 1.00 98.44 182 GLU A N 1
ATOM 1488 C CA . GLU A 1 182 ? 14.147 8.658 -4.104 1.00 98.44 182 GLU A CA 1
ATOM 1489 C C . GLU A 1 182 ? 13.411 9.997 -4.186 1.00 98.44 182 GLU A C 1
ATOM 1491 O O . GLU A 1 182 ? 13.314 10.705 -3.184 1.00 98.44 182 GLU A O 1
ATOM 1496 N N . GLU A 1 183 ? 12.846 10.352 -5.344 1.00 98.31 183 GLU A N 1
ATOM 1497 C CA . GLU A 1 183 ? 12.031 11.561 -5.500 1.00 98.31 183 GLU A CA 1
ATOM 1498 C C . GLU A 1 183 ? 10.867 11.574 -4.500 1.00 98.31 183 GLU A C 1
ATOM 1500 O O . GLU A 1 183 ? 10.606 12.593 -3.851 1.00 98.31 183 GLU A O 1
ATOM 1505 N N . PHE A 1 184 ? 10.185 10.437 -4.347 1.00 98.56 184 PHE A N 1
ATOM 1506 C CA . PHE A 1 184 ? 9.079 10.292 -3.414 1.00 98.56 184 PHE A CA 1
ATOM 1507 C C . PHE A 1 184 ? 9.536 10.412 -1.956 1.00 98.56 184 PHE A C 1
ATOM 1509 O O . PHE A 1 184 ? 8.973 11.212 -1.204 1.00 98.56 184 PHE A O 1
ATOM 1516 N N . ARG A 1 185 ? 10.593 9.690 -1.564 1.00 98.44 185 ARG A N 1
ATOM 1517 C CA . ARG A 1 185 ? 11.133 9.738 -0.196 1.00 98.44 185 ARG A CA 1
ATOM 1518 C C . ARG A 1 185 ? 11.647 11.127 0.175 1.00 98.44 185 ARG A C 1
ATOM 1520 O O . ARG A 1 185 ? 11.293 11.642 1.234 1.00 98.44 185 ARG A O 1
ATOM 1527 N N . ASN A 1 186 ? 12.393 11.769 -0.721 1.00 98.56 186 ASN A N 1
ATOM 1528 C CA . ASN A 1 186 ? 12.909 13.121 -0.521 1.00 98.56 186 ASN A CA 1
ATOM 1529 C C . ASN A 1 186 ? 11.781 14.152 -0.401 1.00 98.56 186 ASN A C 1
ATOM 1531 O O . ASN A 1 186 ? 11.852 15.058 0.429 1.00 98.56 186 ASN A O 1
ATOM 1535 N N . TRP A 1 187 ? 10.731 14.030 -1.219 1.00 98.62 187 TRP A N 1
ATOM 1536 C CA . TRP A 1 187 ? 9.548 14.879 -1.095 1.00 98.62 187 TRP A CA 1
ATOM 1537 C C . TRP A 1 187 ? 8.867 14.694 0.263 1.00 98.62 187 TRP A C 1
ATOM 1539 O O . TRP A 1 187 ? 8.633 15.684 0.958 1.00 98.62 187 TRP A O 1
ATOM 1549 N N . ARG A 1 188 ? 8.604 13.444 0.665 1.00 98.38 188 ARG A N 1
ATOM 1550 C CA . ARG A 1 188 ? 7.958 13.122 1.942 1.00 98.38 188 ARG A CA 1
ATOM 1551 C C . ARG A 1 188 ? 8.741 13.715 3.110 1.00 98.38 188 ARG A C 1
ATOM 1553 O O . ARG A 1 188 ? 8.159 14.417 3.931 1.00 98.38 188 ARG A O 1
ATOM 1560 N N . GLN A 1 189 ? 10.057 13.501 3.147 1.00 98.25 189 GLN A N 1
ATOM 1561 C CA . GLN A 1 189 ? 10.922 14.046 4.192 1.00 98.25 189 GLN A CA 1
ATOM 1562 C C . GLN A 1 189 ? 10.799 15.574 4.291 1.00 98.25 189 GLN A C 1
ATOM 1564 O O . GLN A 1 189 ? 10.546 16.097 5.374 1.00 98.25 189 GLN A O 1
ATOM 1569 N N . LYS A 1 190 ? 10.907 16.290 3.164 1.00 98.00 190 LYS A N 1
ATOM 1570 C CA . LYS A 1 190 ? 10.803 17.759 3.137 1.00 98.00 190 LYS A CA 1
ATOM 1571 C C . LYS A 1 190 ? 9.455 18.264 3.650 1.00 98.00 190 LYS A C 1
ATOM 1573 O O . LYS A 1 190 ? 9.417 19.248 4.386 1.00 98.00 190 LYS A O 1
ATOM 1578 N N . VAL A 1 191 ? 8.357 17.604 3.274 1.00 97.19 191 VAL A N 1
ATOM 1579 C CA . VAL A 1 191 ? 7.016 17.973 3.750 1.00 97.19 191 VAL A CA 1
ATOM 1580 C C . VAL A 1 191 ? 6.908 17.773 5.261 1.00 97.19 191 VAL A C 1
ATOM 1582 O O . VAL A 1 191 ? 6.495 18.690 5.967 1.00 97.19 191 VAL A O 1
ATOM 1585 N N . LEU A 1 192 ? 7.333 16.618 5.778 1.00 96.44 192 LEU A N 1
ATOM 1586 C CA . LEU A 1 192 ? 7.244 16.321 7.210 1.00 96.44 192 LEU A CA 1
ATOM 1587 C C . LEU A 1 192 ? 8.147 17.234 8.049 1.00 96.44 192 LEU A C 1
ATOM 1589 O O . LEU A 1 192 ? 7.749 17.664 9.131 1.00 96.44 192 LEU A O 1
ATOM 1593 N N . GLU A 1 193 ? 9.334 17.588 7.554 1.00 96.50 193 GLU A N 1
ATOM 1594 C CA . GLU A 1 193 ? 10.192 18.593 8.190 1.00 96.50 193 GLU A CA 1
ATOM 1595 C C . GLU A 1 193 ? 9.512 19.966 8.248 1.00 96.50 193 GLU A C 1
ATOM 1597 O O . GLU A 1 193 ? 9.558 20.630 9.284 1.00 96.50 193 GLU A O 1
ATOM 1602 N N . ALA A 1 194 ? 8.838 20.389 7.175 1.00 94.88 194 ALA A N 1
ATOM 1603 C CA . ALA A 1 194 ? 8.095 21.647 7.161 1.00 94.88 194 ALA A CA 1
ATOM 1604 C C . ALA A 1 194 ? 6.923 21.638 8.158 1.00 94.88 194 ALA A C 1
ATOM 1606 O O . ALA A 1 194 ? 6.734 22.614 8.885 1.00 94.88 194 ALA A O 1
ATOM 1607 N N . VAL A 1 195 ? 6.182 20.528 8.247 1.00 93.69 195 VAL A N 1
ATOM 1608 C CA . VAL A 1 195 ? 5.093 20.342 9.223 1.00 93.69 195 VAL A CA 1
ATOM 1609 C C . VAL A 1 195 ? 5.626 20.424 10.656 1.00 93.69 195 VAL A C 1
ATOM 1611 O O . VAL A 1 195 ? 5.066 21.147 11.481 1.00 93.69 195 VAL A O 1
ATOM 1614 N N . ARG A 1 196 ? 6.752 19.762 10.952 1.00 91.94 196 ARG A N 1
ATOM 1615 C CA . ARG A 1 196 ? 7.400 19.830 12.274 1.00 91.94 196 ARG A CA 1
ATOM 1616 C C . ARG A 1 196 ? 7.833 21.251 12.626 1.00 91.94 196 ARG A C 1
ATOM 1618 O O . ARG A 1 196 ? 7.506 21.720 13.710 1.00 91.94 196 ARG A O 1
ATOM 1625 N N . ARG A 1 197 ? 8.468 21.969 11.693 1.00 91.88 197 ARG A N 1
ATOM 1626 C CA . ARG A 1 197 ? 8.866 23.374 11.895 1.00 91.88 197 ARG A CA 1
ATOM 1627 C C . ARG A 1 197 ? 7.670 24.283 12.170 1.00 91.88 197 ARG A C 1
ATOM 1629 O O . ARG A 1 197 ? 7.739 25.118 13.065 1.00 91.88 197 ARG A O 1
ATOM 1636 N N . LYS A 1 198 ? 6.562 24.115 11.437 1.00 89.38 198 LYS A N 1
ATOM 1637 C CA . LYS A 1 198 ? 5.315 24.858 11.694 1.00 89.38 198 LYS A CA 1
ATOM 1638 C C . LYS A 1 198 ? 4.767 24.561 13.093 1.00 89.38 198 LYS A C 1
ATOM 1640 O O . LYS A 1 198 ? 4.382 25.487 13.802 1.00 89.38 198 LYS A O 1
ATOM 1645 N N . LYS A 1 199 ? 4.776 23.290 13.507 1.00 87.25 199 LYS A N 1
ATOM 1646 C CA . LYS A 1 199 ? 4.323 22.862 14.839 1.00 87.25 199 LYS A CA 1
ATOM 1647 C C . LYS A 1 199 ? 5.193 23.440 15.961 1.00 87.25 199 LYS A C 1
ATOM 1649 O O . LYS A 1 199 ? 4.657 23.909 16.958 1.00 87.25 199 LYS A O 1
ATO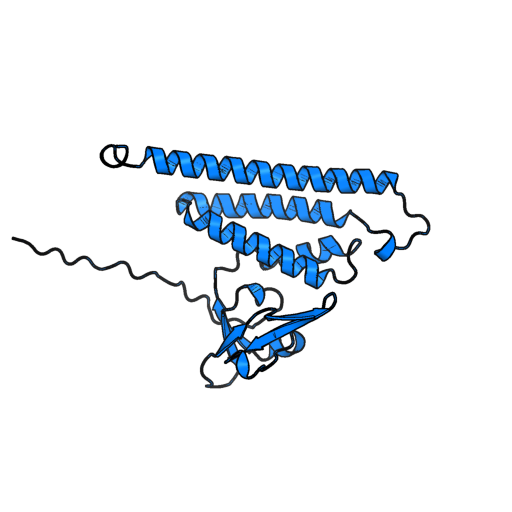M 1654 N N . GLU A 1 200 ? 6.514 23.448 15.792 1.00 86.06 200 GLU A N 1
ATOM 1655 C CA . GLU A 1 200 ? 7.458 24.050 16.747 1.00 86.06 200 GLU A CA 1
ATOM 1656 C C . GLU A 1 200 ? 7.316 25.575 16.830 1.00 86.06 200 GLU A C 1
ATOM 1658 O O . GLU A 1 200 ? 7.353 26.144 17.921 1.00 86.06 200 GLU A O 1
ATOM 1663 N N . ALA A 1 201 ? 7.114 26.248 15.694 1.00 84.81 201 ALA A N 1
ATOM 1664 C CA . ALA A 1 201 ? 6.898 27.693 15.652 1.00 84.81 201 ALA A CA 1
ATOM 1665 C C . ALA A 1 201 ? 5.592 28.110 16.346 1.00 84.81 201 ALA A C 1
ATOM 1667 O O . ALA A 1 201 ? 5.550 29.164 16.976 1.00 84.81 201 ALA A O 1
ATOM 1668 N N . ALA A 1 202 ? 4.556 27.271 16.266 1.00 79.50 202 ALA A N 1
ATOM 1669 C CA . ALA A 1 202 ? 3.273 27.478 16.931 1.00 79.50 202 ALA A CA 1
ATOM 1670 C C . ALA A 1 202 ? 3.291 27.157 18.440 1.00 79.50 202 ALA A C 1
ATOM 1672 O O . ALA A 1 202 ? 2.305 27.431 19.123 1.00 79.50 202 ALA A O 1
ATOM 1673 N N . ARG A 1 203 ? 4.382 26.584 18.976 1.00 76.00 203 ARG A N 1
ATOM 1674 C CA . ARG A 1 203 ? 4.504 26.279 20.408 1.00 76.00 203 ARG A CA 1
ATOM 1675 C C . ARG A 1 203 ? 4.761 27.576 21.203 1.00 76.00 203 ARG A C 1
ATOM 1677 O O . ARG A 1 203 ? 5.696 28.305 20.844 1.00 76.00 203 ARG A O 1
ATOM 1684 N N . PRO A 1 204 ? 3.962 27.891 22.244 1.00 70.44 204 PRO A N 1
ATOM 1685 C CA . PRO A 1 204 ? 4.116 29.120 23.028 1.00 70.44 204 PRO A CA 1
ATOM 1686 C C . PRO A 1 204 ? 5.480 29.176 23.740 1.00 70.44 204 PRO A C 1
ATOM 1688 O O . PRO A 1 204 ? 6.061 28.140 24.066 1.00 70.44 204 PRO A O 1
ATOM 1691 N N . GLU A 1 205 ? 6.015 30.386 23.957 1.00 61.44 205 GLU A N 1
ATOM 1692 C CA . GLU A 1 205 ? 7.385 30.591 24.471 1.00 61.44 205 GLU A CA 1
ATOM 1693 C C . GLU A 1 205 ? 7.646 29.984 25.861 1.00 61.44 205 GLU A C 1
ATOM 1695 O O . GLU A 1 205 ? 8.789 29.646 26.157 1.00 61.44 205 GLU A O 1
ATOM 1700 N N . GLU A 1 206 ? 6.613 29.749 26.675 1.00 57.81 206 GLU A N 1
ATOM 1701 C CA . GLU A 1 206 ? 6.741 29.140 28.012 1.00 57.81 206 GLU A CA 1
ATOM 1702 C C . GLU A 1 206 ? 7.181 27.660 27.986 1.00 57.81 206 GLU A C 1
ATOM 1704 O O . GLU A 1 206 ? 7.736 27.172 28.964 1.00 57.81 206 GLU A O 1
ATOM 1709 N N . GLU A 1 207 ? 7.020 26.953 26.860 1.00 56.44 207 GLU A N 1
ATOM 1710 C CA . GLU A 1 207 ? 7.498 25.569 26.674 1.00 56.44 207 GLU A CA 1
ATOM 1711 C C . GLU A 1 207 ? 8.849 25.488 25.936 1.00 56.44 207 GLU A C 1
ATOM 1713 O O . GLU A 1 207 ? 9.279 24.403 25.534 1.00 56.44 207 GL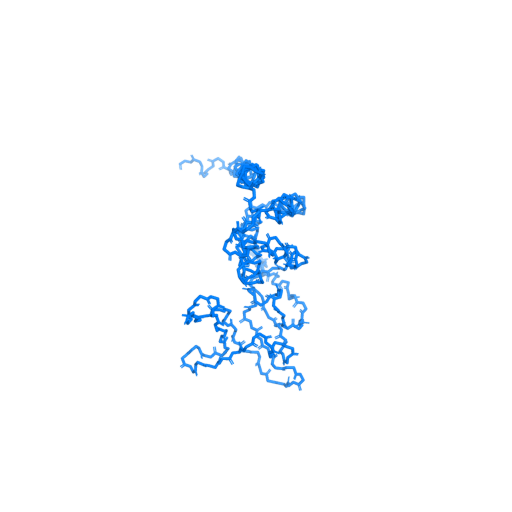U A O 1
ATOM 1718 N N . LYS A 1 208 ? 9.504 26.620 25.650 1.00 56.22 208 LYS A N 1
ATOM 1719 C CA . LYS A 1 208 ? 10.816 26.660 24.971 1.00 56.22 208 LYS A CA 1
ATOM 1720 C C . LYS A 1 208 ? 12.003 26.745 25.944 1.00 56.22 208 LYS A C 1
ATOM 1722 O O . LYS A 1 208 ? 13.129 26.886 25.468 1.00 56.22 208 LYS A O 1
ATOM 1727 N N . LEU A 1 209 ? 11.751 26.657 27.255 1.00 46.62 209 LEU A N 1
ATOM 1728 C CA . LEU A 1 209 ? 12.765 26.639 28.317 1.00 46.62 209 LEU A CA 1
ATOM 1729 C C . LEU A 1 209 ? 13.350 25.243 28.558 1.00 46.62 209 LEU A C 1
ATOM 1731 O O . LEU A 1 209 ? 12.562 24.273 28.617 1.00 46.62 209 LEU A O 1
#

Radius of gyration: 21.65 Å; chains: 1; bounding box: 48×52×66 Å